Protein 2RCN (pdb70)

CATH classification: 2.40.50.140 (+2 more: 3.40.50.300, 1.10.40.50)

Radius of gyration: 21.08 Å; Cα contacts (8 Å, |Δi|>4): 576; chains: 1; bounding box: 44×70×34 Å

Secondary structure (DSSP, 8-state):
-B---EEEEEEEEETTEEEEEETTS-EEEEEE-TT-----BT-EEEEE-B---EEEEEEPPPS-EEEE--EEEEE---EEEEEEESTTT--HHHHHHHHHHHHHHT-EEEEEEE-GGG--HHHHHHHHHHHHHHHTTT--EEE-BTTTTBTHHHHHHHHTTSEEEEE--TTSSHHHHHHHHH--SS--------EEEE-TTS-EEEE-HHHHT-------HHHHHHTSGGGGGGTT-SSSTT--SSS-TT-HHHHHHHHTSS-HHHHHHHHHHHHHH-

Foldseek 3Di:
DFADKFKWFFQADPPQWTWTQTPVGDTAIEGEDPPEPDDEGGWIFIWTCHCPHTYTDDTDDFPFFFQDLHHGHYTNAQEEEEFAEVPPHGDPLQVLQVLLVCVLRVHAYEYEYEDCVPDDPVRVVVVVVVCVLVVVLPHHYFYYYLVVRPRVVVVVVVQAPGEYEYAYDPPRQPLSSCCSFAVDDPDHAQCNSWGKGAGPRHHIYTDDPVRRPRGDHADDLVSLQVSQSVNVVQQPVAPDNPDSLDPDPRRSVVVCCVVVVHPPVSSVSSVVVNVVRD

B-factor: mean 39.84, std 14.3, range [12.4, 98.04]

Solvent-accessible surface area: 14154 Å² total; per-residue (Å²): 159,45,10,140,82,36,86,9,27,0,15,6,60,86,47,152,40,0,10,0,31,8,89,101,43,91,85,31,118,0,48,32,92,235,113,30,235,45,8,14,2,0,0,90,0,34,5,56,45,26,188,173,94,0,12,0,43,45,38,78,162,70,103,14,54,4,40,112,126,151,156,34,27,0,0,1,6,52,0,1,0,0,1,1,0,33,100,83,103,43,16,20,20,49,0,0,58,32,0,0,0,0,49,39,35,163,14,73,4,0,0,0,1,3,49,31,71,94,35,99,123,140,16,44,99,126,5,50,119,45,0,59,47,0,83,128,39,67,22,76,16,32,34,0,1,7,153,70,98,75,30,13,144,58,0,47,117,18,1,57,70,59,12,0,0,0,0,7,41,99,47,0,14,18,32,42,0,0,64,48,6,14,44,43,157,144,93,147,3,70,118,109,54,5,71,5,15,90,15,91,129,30,14,24,0,0,3,4,57,13,0,24,136,9,34,32,63,111,1,94,78,122,67,0,11,88,0,0,34,27,0,71,127,65,49,59,135,16,142,105,218,100,9,139,22,77,82,30,78,30,0,18,0,47,80,4,18,124,122,62,68,5,23,132,48,0,26,100,6,4,34,130,1,36,141,76,35,121

InterPro domains:
  IPR004881 Ribosome biogenesis GTPase RsgA [MF_01820] (40-340)
  IPR004881 Ribosome biogenesis GTPase RsgA [PTHR32120] (19-342)
  IPR004881 Ribosome biogenesis GTPase RsgA [TIGR00157] (73-334)
  IPR004881 Ribosome biogenesis GTPase RsgA [cd01854] (121-334)
  IPR010914 RsgA GTPase domain [PF03193] (100-276)
  IPR010914 RsgA GTPase domain [PS50936] (121-271)
  IPR012340 Nucleic acid-binding, OB-fold [G3DSA:2.40.50.140] (35-102)
  IPR027417 P-loop containing nucleoside triphosphate hydrolase [G3DSA:3.40.50.300] (103-275)
  IPR027417 P-loop containing nucleoside triphosphate hydrolase [SSF52540] (114-340)
  IPR030378 Circularly permuted (CP)-type guanine nucleotide-binding (G) domain [PS51721] (104-273)

Structure (mmCIF, N/CA/C/O backbone):
data_2RCN
#
_entry.id   2RCN
#
_cell.length_a   92.838
_cell.length_b   92.838
_cell.length_c   70.227
_cell.angle_alpha   90.00
_cell.angle_beta   90.00
_cell.angle_gamma   120.00
#
_symmetry.space_group_name_H-M   'P 31 2 1'
#
loop_
_entity.id
_entity.type
_entity.pdbx_description
1 polymer 'Probable GTPase engC'
2 non-polymer 'ZINC ION'
3 non-polymer 'MAGNESIUM ION'
4 non-polymer "GUANOSINE-5'-DIPHOSPHATE"
5 water water
#
loop_
_atom_site.group_PDB
_atom_site.id
_atom_site.type_symbol
_atom_site.label_atom_id
_atom_site.label_alt_id
_atom_site.label_comp_id
_atom_site.label_asym_id
_atom_site.label_entity_id
_atom_site.label_seq_id
_atom_site.pdbx_PDB_ins_code
_atom_site.Cartn_x
_atom_site.Cartn_y
_atom_site.Cartn_z
_atom_site.occupancy
_atom_site.B_iso_or_equiv
_atom_site.auth_seq_id
_atom_site.auth_comp_id
_atom_site.auth_asym_id
_atom_site.auth_atom_id
_atom_site.pdbx_PDB_model_num
ATOM 1 N N . LEU A 1 43 ? 0.176 25.769 -2.152 1.00 71.06 43 LEU A N 1
ATOM 2 C CA . LEU A 1 43 ? 0.635 25.660 -0.736 1.00 77.82 43 LEU A CA 1
ATOM 3 C C . LEU A 1 43 ? 1.948 26.426 -0.551 1.00 74.18 43 LEU A C 1
ATOM 4 O O . LEU A 1 43 ? 2.904 26.228 -1.303 1.00 73.35 43 LEU A O 1
ATOM 9 N N . PHE A 1 44 ? 1.988 27.300 0.452 1.00 69.12 44 PHE A N 1
ATOM 10 C CA . PHE A 1 44 ? 3.180 28.099 0.720 1.00 60.51 44 PHE A CA 1
ATOM 11 C C . PHE A 1 44 ? 3.803 27.813 2.083 1.00 58.81 44 PHE A C 1
ATOM 12 O O . PHE A 1 44 ? 3.223 27.109 2.905 1.00 62.01 44 PHE A O 1
ATOM 20 N N . GLY A 1 45 ? 4.986 28.373 2.317 1.00 57.70 45 GLY A N 1
ATOM 21 C CA . GLY A 1 45 ? 5.677 28.154 3.575 1.00 53.51 45 GLY A CA 1
ATOM 22 C C . GLY A 1 45 ? 5.359 29.123 4.701 1.00 52.02 45 GLY A C 1
ATOM 23 O O . GLY A 1 45 ? 4.247 29.639 4.808 1.00 48.44 45 GLY A O 1
ATOM 24 N N . GLU A 1 46 ? 6.354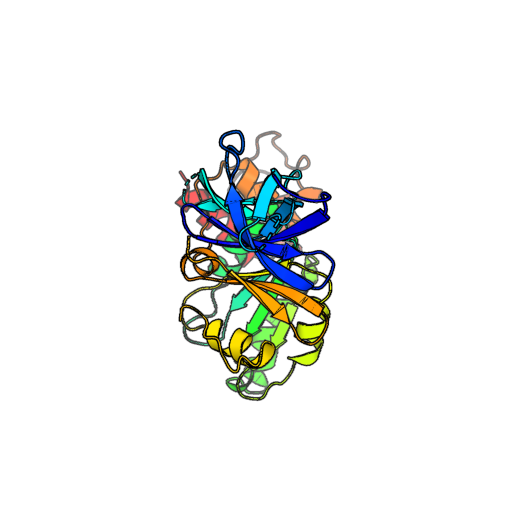 29.362 5.550 1.00 54.51 46 GLU A N 1
ATOM 25 C CA . GLU A 1 46 ? 6.215 30.256 6.694 1.00 51.64 46 GLU A CA 1
ATOM 26 C C . GLU A 1 46 ? 6.204 31.725 6.283 1.00 46.22 46 GLU A C 1
ATOM 27 O O . GLU A 1 46 ? 6.925 32.133 5.373 1.00 40.43 46 GLU A O 1
ATOM 33 N N . PRO A 1 47 ? 5.386 32.541 6.959 1.00 45.44 47 PRO A N 1
ATOM 34 C CA . PRO A 1 47 ? 5.324 33.964 6.623 1.00 42.04 47 PRO A CA 1
ATOM 35 C C . PRO A 1 47 ? 6.658 34.619 6.958 1.00 43.87 47 PRO A C 1
ATOM 36 O O . PRO A 1 47 ? 7.422 34.106 7.780 1.00 43.40 47 PRO A O 1
ATOM 40 N N . ALA A 1 48 ? 6.939 35.743 6.313 1.00 36.43 48 ALA A N 1
ATOM 41 C CA . ALA A 1 48 ? 8.166 36.483 6.574 1.00 34.91 48 ALA A CA 1
ATOM 42 C C . ALA A 1 48 ? 7.896 37.933 6.219 1.00 36.56 48 ALA A C 1
ATOM 43 O O . ALA A 1 48 ? 6.914 38.232 5.540 1.00 30.37 48 ALA A O 1
ATOM 45 N N . GLU A 1 49 ? 8.747 38.833 6.704 1.00 35.14 49 GLU A N 1
ATOM 46 C CA . GLU A 1 49 ? 8.593 40.245 6.403 1.00 30.65 49 GLU A CA 1
ATOM 47 C C . GLU A 1 49 ? 9.296 40.503 5.081 1.00 31.62 49 GLU A C 1
ATOM 48 O O . GLU A 1 49 ? 10.187 39.751 4.678 1.00 31.63 49 GLU A O 1
ATOM 54 N N . GLY A 1 50 ? 8.893 41.575 4.412 1.00 32.21 50 GLY A N 1
ATOM 55 C CA . GLY A 1 50 ? 9.512 41.937 3.153 1.00 22.12 50 GLY A CA 1
ATOM 56 C C . GLY A 1 50 ? 9.114 43.344 2.758 1.00 27.27 50 GLY A C 1
ATOM 57 O O . GLY A 1 50 ? 8.258 43.965 3.389 1.00 25.37 50 GLY A O 1
ATOM 58 N N . ILE A 1 51 ? 9.748 43.858 1.718 1.00 19.32 51 ILE A N 1
ATOM 59 C CA . ILE A 1 51 ? 9.428 45.186 1.220 1.00 26.93 51 ILE A CA 1
ATOM 60 C C . ILE A 1 51 ? 9.285 45.031 -0.291 1.00 24.47 51 ILE A C 1
ATOM 61 O O . ILE A 1 51 ? 9.982 44.215 -0.902 1.00 25.59 51 ILE A O 1
ATOM 66 N N . VAL A 1 52 ? 8.364 45.778 -0.888 1.00 28.82 52 VAL A N 1
ATOM 67 C CA . VAL A 1 52 ? 8.147 45.697 -2.331 1.00 27.24 52 VAL A CA 1
ATOM 68 C C . VAL A 1 52 ? 9.205 46.480 -3.096 1.00 26.31 52 VAL A C 1
ATOM 69 O O . VAL A 1 52 ? 9.250 47.705 -3.034 1.00 34.50 52 VAL A O 1
ATOM 73 N N . ILE A 1 53 ? 10.056 45.762 -3.820 1.00 31.83 53 ILE A N 1
ATOM 74 C CA . ILE A 1 53 ? 11.114 46.387 -4.602 1.00 30.90 53 ILE A CA 1
ATOM 75 C C . ILE A 1 53 ? 10.507 47.011 -5.854 1.00 33.49 53 ILE A C 1
ATOM 76 O O . ILE A 1 53 ? 10.918 48.089 -6.290 1.00 26.99 53 ILE A O 1
ATOM 81 N N . SER A 1 54 ? 9.520 46.329 -6.425 1.00 22.93 54 SER A N 1
ATOM 82 C CA . SER A 1 54 ? 8.857 46.814 -7.624 1.00 27.81 54 SER A CA 1
ATOM 83 C C . SER A 1 54 ? 7.527 46.096 -7.849 1.00 37.08 54 SER A C 1
ATOM 84 O O . SER A 1 54 ? 7.404 44.895 -7.601 1.00 32.76 54 SER A O 1
ATOM 87 N N . ARG A 1 55 ? 6.541 46.848 -8.329 1.00 41.27 55 ARG A N 1
ATOM 88 C CA . ARG A 1 55 ? 5.204 46.331 -8.598 1.00 50.25 55 ARG A CA 1
ATOM 89 C C . ARG A 1 55 ? 5.060 45.947 -10.072 1.00 58.98 55 ARG A C 1
ATOM 90 O O . ARG A 1 55 ? 4.909 46.813 -10.931 1.00 62.90 55 ARG A O 1
ATOM 98 N N . PHE A 1 56 ? 5.104 44.647 -10.355 1.00 69.56 56 PHE A N 1
ATOM 99 C CA . PHE A 1 56 ? 4.987 44.135 -11.722 1.00 72.56 56 PHE A CA 1
ATOM 100 C C . PHE A 1 56 ? 3.570 44.114 -12.294 1.00 69.94 56 PHE A C 1
ATOM 101 O O . PHE A 1 56 ? 3.207 43.191 -13.022 1.00 69.11 56 PHE A O 1
ATOM 109 N N . GLY A 1 57 ? 2.772 45.125 -11.974 1.00 69.65 57 GLY A N 1
ATOM 110 C CA . GLY A 1 57 ? 1.414 45.170 -12.488 1.00 63.04 57 GLY A CA 1
ATOM 111 C C . GLY A 1 57 ? 0.496 44.139 -11.858 1.00 65.04 57 GLY A C 1
ATOM 112 O O . GLY A 1 57 ? -0.490 44.492 -11.213 1.00 67.40 57 GLY A O 1
ATOM 113 N N . MET A 1 58 ? 0.810 42.862 -12.048 1.00 62.09 58 MET A N 1
ATOM 114 C CA . MET A 1 58 ? -0.001 41.786 -11.483 1.00 55.86 58 MET A CA 1
ATOM 115 C C . MET A 1 58 ? 0.781 41.073 -10.379 1.00 52.43 58 MET A C 1
ATOM 116 O O . MET A 1 58 ? 0.200 40.439 -9.499 1.00 47.68 58 MET A O 1
ATOM 121 N N . HIS A 1 59 ? 2.105 41.195 -10.430 1.00 36.45 59 HIS A N 1
ATOM 122 C CA . HIS A 1 59 ? 2.978 40.573 -9.449 1.00 32.52 59 HIS A CA 1
ATOM 123 C C . HIS A 1 59 ? 3.847 41.621 -8.761 1.00 37.29 59 HIS A C 1
ATOM 124 O O . HIS A 1 59 ? 3.735 42.820 -9.023 1.00 32.96 59 HIS A O 1
ATOM 131 N N . ALA A 1 60 ? 4.721 41.161 -7.877 1.00 35.98 60 ALA A N 1
ATOM 132 C CA . ALA A 1 60 ? 5.603 42.069 -7.165 1.00 35.91 60 ALA A CA 1
ATOM 133 C C . ALA A 1 60 ? 6.883 41.361 -6.774 1.00 31.69 60 ALA A C 1
ATOM 134 O O . ALA A 1 60 ? 6.870 40.176 -6.436 1.00 34.34 60 ALA A O 1
ATOM 136 N N . ASP A 1 61 ? 7.994 42.079 -6.853 1.00 31.94 61 ASP A N 1
ATOM 137 C CA . ASP A 1 61 ? 9.262 41.511 -6.437 1.00 32.69 61 ASP A CA 1
ATOM 138 C C . ASP A 1 61 ? 9.459 42.006 -5.015 1.00 27.05 61 ASP A C 1
ATOM 139 O O . ASP A 1 61 ? 9.614 43.203 -4.772 1.00 24.31 61 ASP A O 1
ATOM 144 N N . VAL A 1 62 ? 9.437 41.065 -4.079 1.00 28.80 62 VAL A N 1
ATOM 145 C CA . VAL A 1 62 ? 9.573 41.377 -2.671 1.00 26.54 62 VAL A CA 1
ATOM 146 C C . VAL A 1 62 ? 10.945 41.018 -2.127 1.00 26.43 62 VAL A C 1
ATOM 147 O O . VAL A 1 62 ? 11.409 39.890 -2.299 1.00 31.86 62 VAL A O 1
ATOM 151 N N . GLU A 1 63 ? 11.610 41.972 -1.487 1.00 26.78 63 GLU A N 1
ATOM 152 C CA . GLU A 1 63 ? 12.895 41.645 -0.894 1.00 29.15 63 GLU A CA 1
ATOM 153 C C . GLU A 1 63 ? 12.574 41.184 0.514 1.00 29.05 63 GLU A C 1
ATOM 154 O O . GLU A 1 63 ? 11.941 41.910 1.283 1.00 27.26 63 GLU A O 1
ATOM 160 N N . SER A 1 64 ? 12.996 39.972 0.846 1.00 29.34 64 SER A N 1
ATOM 161 C CA . SER A 1 64 ? 12.740 39.434 2.167 1.00 30.34 64 SER A CA 1
ATOM 162 C C . SER A 1 64 ? 13.641 40.096 3.195 1.00 29.31 64 SER A C 1
ATOM 163 O O . SER A 1 64 ? 14.626 40.752 2.844 1.00 27.13 64 SER A O 1
ATOM 166 N N . ALA A 1 65 ? 13.302 39.908 4.467 1.00 35.37 65 ALA A N 1
ATOM 167 C CA . ALA A 1 65 ? 14.072 40.473 5.565 1.00 30.97 65 ALA A CA 1
ATOM 168 C C . ALA A 1 65 ? 15.488 39.906 5.614 1.00 35.85 65 ALA A C 1
ATOM 169 O O . ALA A 1 65 ? 16.323 40.373 6.393 1.00 35.76 65 ALA A O 1
ATOM 171 N N . ASP A 1 66 ? 15.754 38.899 4.788 1.00 31.03 66 ASP A N 1
ATOM 172 C CA . ASP A 1 66 ? 17.072 38.277 4.744 1.00 38.63 66 ASP A CA 1
ATOM 173 C C . ASP A 1 66 ? 17.815 38.665 3.469 1.00 35.57 66 ASP A C 1
ATOM 174 O O . ASP A 1 66 ? 18.870 38.115 3.162 1.00 28.80 66 ASP A O 1
ATOM 179 N N . GLY A 1 67 ? 17.246 39.601 2.717 1.00 37.30 67 GLY A N 1
ATOM 180 C CA . GLY A 1 67 ? 17.895 40.052 1.499 1.00 39.82 67 GLY A CA 1
ATOM 181 C C . GLY A 1 67 ? 17.527 39.373 0.192 1.00 41.43 67 GLY A C 1
ATOM 182 O O . GLY A 1 67 ? 17.769 39.945 -0.870 1.00 40.30 67 GLY A O 1
ATOM 183 N N . GLU A 1 68 ? 16.953 38.173 0.234 1.00 37.73 68 GLU A N 1
ATOM 184 C CA . GLU A 1 68 ? 16.603 37.505 -1.021 1.00 41.97 68 GLU A CA 1
ATOM 185 C C . GLU A 1 68 ? 15.329 38.054 -1.648 1.00 36.03 68 GLU A C 1
ATOM 186 O O . GLU A 1 68 ? 14.340 38.287 -0.960 1.00 35.51 68 GLU A O 1
ATOM 192 N N . VAL A 1 69 ? 15.367 38.257 -2.962 1.00 33.67 69 VAL A N 1
ATOM 193 C CA . VAL A 1 69 ? 14.228 38.785 -3.702 1.00 32.47 69 VAL A CA 1
ATOM 194 C C . VAL A 1 69 ? 13.370 37.662 -4.289 1.00 37.78 69 VAL A C 1
ATOM 195 O O . VAL A 1 69 ? 13.884 36.729 -4.910 1.00 34.24 69 VAL A O 1
ATOM 199 N N . HIS A 1 70 ? 12.060 37.750 -4.077 1.00 36.47 70 HIS A N 1
ATOM 200 C CA . HIS A 1 70 ? 11.139 36.743 -4.595 1.00 40.05 70 HIS A CA 1
ATOM 201 C C . HIS A 1 70 ? 9.992 37.372 -5.377 1.00 33.83 70 HIS A C 1
ATOM 202 O O . HIS A 1 70 ? 9.316 38.287 -4.886 1.00 34.54 70 HIS A O 1
ATOM 209 N N . ARG A 1 71 ? 9.770 36.883 -6.591 1.00 27.97 71 ARG A N 1
ATOM 210 C CA . ARG A 1 71 ? 8.667 37.385 -7.405 1.00 29.31 71 ARG A CA 1
ATOM 211 C C . ARG A 1 71 ? 7.427 36.712 -6.819 1.00 31.12 71 ARG A C 1
ATOM 212 O O . ARG A 1 71 ? 7.367 35.482 -6.759 1.00 30.60 71 ARG A O 1
ATOM 220 N N . CYS A 1 72 ? 6.455 37.506 -6.370 1.00 29.38 72 CYS A N 1
ATOM 221 C CA . CYS A 1 72 ? 5.245 36.948 -5.759 1.00 28.75 72 CYS A CA 1
ATOM 222 C C . CYS A 1 72 ? 3.943 37.402 -6.394 1.00 32.49 72 CYS A C 1
ATOM 223 O O . CYS A 1 72 ? 3.873 38.456 -7.042 1.00 25.88 72 CYS A O 1
ATOM 226 N N . ASN A 1 73 ? 2.908 36.593 -6.180 1.00 23.15 73 ASN A N 1
ATOM 227 C CA . ASN A 1 73 ? 1.565 36.907 -6.646 1.00 32.46 73 ASN A CA 1
ATOM 228 C C . ASN A 1 73 ? 0.994 37.793 -5.545 1.00 32.02 73 ASN A C 1
ATOM 229 O O . ASN A 1 73 ? 1.616 37.981 -4.498 1.00 25.13 73 ASN A O 1
ATOM 234 N N . ILE A 1 74 ? -0.204 38.310 -5.761 1.00 33.78 74 ILE A N 1
ATOM 235 C CA . ILE A 1 74 ? -0.817 39.183 -4.778 1.00 35.83 74 ILE A CA 1
ATOM 236 C C . ILE A 1 74 ? -2.225 38.711 -4.446 1.00 35.68 74 ILE A C 1
ATOM 237 O O . ILE A 1 74 ? -3.043 38.511 -5.341 1.00 38.73 74 ILE A O 1
ATOM 242 N N . ARG A 1 75 ? -2.500 38.526 -3.159 1.00 38.54 75 ARG A N 1
ATOM 243 C CA . ARG A 1 75 ? -3.821 38.091 -2.715 1.00 45.23 75 ARG A CA 1
ATOM 244 C C . ARG A 1 75 ? -4.896 39.049 -3.219 1.00 41.58 75 ARG A C 1
ATOM 245 O O . ARG A 1 75 ? -4.707 40.267 -3.197 1.00 37.43 75 ARG A O 1
ATOM 253 N N . ARG A 1 76 ? -6.021 38.490 -3.665 1.00 44.93 76 ARG A N 1
ATOM 254 C CA . ARG A 1 76 ? -7.141 39.284 -4.168 1.00 42.66 76 ARG A CA 1
ATOM 255 C C . ARG A 1 76 ? -7.600 40.288 -3.110 1.00 41.23 76 ARG A C 1
ATOM 256 O O . ARG A 1 76 ? -8.102 41.362 -3.439 1.00 50.65 76 ARG A O 1
ATOM 264 N N . THR A 1 77 ? -7.431 39.935 -1.840 1.00 41.35 77 THR A N 1
ATOM 265 C CA . THR A 1 77 ? -7.856 40.811 -0.755 1.00 42.68 77 THR A CA 1
ATOM 266 C C . THR A 1 77 ? -6.986 42.052 -0.589 1.00 43.51 77 THR A C 1
ATOM 267 O O . THR A 1 77 ? -7.346 42.963 0.156 1.00 42.31 77 THR A O 1
ATOM 271 N N . ILE A 1 78 ? -5.841 42.085 -1.267 1.00 40.65 78 ILE A N 1
ATOM 272 C CA . ILE A 1 78 ? -4.954 43.245 -1.187 1.00 38.30 78 ILE A CA 1
ATOM 273 C C . ILE A 1 78 ? -5.535 44.354 -2.065 1.00 33.55 78 ILE A C 1
ATOM 274 O O . ILE A 1 78 ? -5.579 44.219 -3.285 1.00 37.96 78 ILE A O 1
ATOM 279 N N . ARG A 1 79 ? -5.967 45.446 -1.444 1.00 31.85 79 ARG A N 1
ATOM 280 C CA . ARG A 1 79 ? -6.558 46.569 -2.164 1.00 42.53 79 ARG A CA 1
ATOM 281 C C . ARG A 1 79 ? -5.561 47.423 -2.954 1.00 45.83 79 ARG A C 1
ATOM 282 O O . ARG A 1 79 ? -5.924 48.018 -3.967 1.00 46.79 79 ARG A O 1
ATOM 290 N N . SER A 1 80 ? -4.314 47.499 -2.493 1.00 42.58 80 SER A N 1
ATOM 291 C CA . SER A 1 80 ? -3.294 48.271 -3.206 1.00 39.94 80 SER A CA 1
ATOM 292 C C . SER A 1 80 ? -1.897 47.926 -2.720 1.00 36.30 80 SER A C 1
ATOM 293 O O . SER A 1 80 ? -1.648 47.845 -1.521 1.00 34.26 80 SER A O 1
ATOM 296 N N . LEU A 1 81 ? -0.987 47.732 -3.664 1.00 39.58 81 LEU A N 1
ATOM 297 C CA . LEU A 1 81 ? 0.389 47.392 -3.345 1.00 35.33 81 LEU A CA 1
ATOM 298 C C . LEU A 1 81 ? 1.328 48.210 -4.230 1.00 35.67 81 LEU A C 1
ATOM 299 O O . LEU A 1 81 ? 1.221 48.183 -5.455 1.00 31.93 81 LEU A O 1
ATOM 304 N N . VAL A 1 82 ? 2.243 48.944 -3.609 1.00 33.53 82 VAL A N 1
ATOM 305 C CA . VAL A 1 82 ? 3.190 49.761 -4.358 1.00 37.46 82 VAL A CA 1
ATOM 306 C C . VAL A 1 82 ? 4.614 49.610 -3.832 1.00 32.72 82 VAL A C 1
ATOM 307 O O . VAL A 1 82 ? 4.834 49.112 -2.727 1.00 25.82 82 VAL A O 1
ATOM 311 N N . THR A 1 83 ? 5.579 50.047 -4.633 1.00 26.87 83 THR A N 1
ATOM 312 C CA . THR A 1 83 ? 6.979 49.985 -4.243 1.00 30.61 83 THR A CA 1
ATOM 313 C C . THR A 1 83 ? 7.145 50.686 -2.895 1.00 33.44 83 THR A C 1
ATOM 314 O O . THR A 1 83 ? 6.580 51.757 -2.664 1.00 33.28 83 THR A O 1
ATOM 318 N N . GLY A 1 84 ? 7.908 50.071 -2.000 1.00 31.34 84 GLY A N 1
ATOM 319 C CA . GLY A 1 84 ? 8.111 50.658 -0.692 1.00 33.89 84 GLY A CA 1
ATOM 320 C C . GLY A 1 84 ? 7.197 50.091 0.383 1.00 40.30 84 GLY A C 1
ATOM 321 O O . GLY A 1 84 ? 7.451 50.294 1.573 1.00 37.31 84 GLY A O 1
ATOM 322 N N . ASP A 1 85 ? 6.132 49.394 -0.015 1.00 28.94 85 ASP A N 1
ATOM 323 C CA . ASP A 1 85 ? 5.212 48.808 0.968 1.00 33.65 85 ASP A CA 1
ATOM 324 C C . ASP A 1 85 ? 5.899 47.703 1.754 1.00 30.30 85 ASP A C 1
ATOM 325 O O . ASP A 1 85 ? 6.672 46.920 1.192 1.00 27.80 85 ASP A O 1
ATOM 330 N N . ARG A 1 86 ? 5.617 47.651 3.053 1.00 34.81 86 ARG A N 1
ATOM 331 C CA . ARG A 1 86 ? 6.166 46.612 3.913 1.00 36.16 86 ARG A CA 1
ATOM 332 C C . ARG A 1 86 ? 5.100 45.529 3.895 1.00 36.00 86 ARG A C 1
ATOM 333 O O . ARG A 1 86 ? 3.916 45.791 4.128 1.00 31.22 86 ARG A O 1
ATOM 341 N N . VAL A 1 87 ? 5.528 44.307 3.622 1.00 27.64 87 VAL A N 1
ATOM 342 C CA . VAL A 1 87 ? 4.594 43.210 3.471 1.00 35.64 87 VAL A CA 1
ATOM 343 C C . VAL A 1 87 ? 4.891 41.938 4.251 1.00 36.61 87 VAL A C 1
ATOM 344 O O . VAL A 1 87 ? 6.015 41.705 4.697 1.00 30.13 87 VAL A O 1
ATOM 348 N N . VAL A 1 88 ? 3.849 41.124 4.398 1.00 35.50 88 VAL A N 1
ATOM 349 C CA . VAL A 1 88 ? 3.953 39.814 5.017 1.00 37.08 88 VAL A CA 1
ATOM 350 C C . VAL A 1 88 ? 3.748 38.894 3.812 1.00 40.14 88 VAL A C 1
ATOM 351 O O . VAL A 1 88 ? 2.697 38.922 3.170 1.00 33.66 88 VAL A O 1
ATOM 355 N N . TRP A 1 89 ? 4.768 38.110 3.484 1.00 41.77 89 TRP A N 1
ATOM 356 C CA . TRP A 1 89 ? 4.697 37.217 2.339 1.00 35.93 89 TRP A CA 1
ATOM 357 C C . TRP A 1 89 ? 5.111 35.807 2.740 1.00 43.40 89 TRP A C 1
ATOM 358 O O . TRP A 1 89 ? 5.649 35.589 3.827 1.00 47.50 89 TRP A O 1
ATOM 369 N N . ARG A 1 90 ? 4.860 34.856 1.849 1.00 40.70 90 ARG A N 1
ATOM 370 C CA . ARG A 1 90 ? 5.199 33.462 2.092 1.00 44.06 90 ARG A CA 1
ATOM 371 C C . ARG A 1 90 ? 5.834 32.872 0.841 1.00 42.09 90 ARG A C 1
ATOM 372 O O . ARG A 1 90 ? 5.378 33.125 -0.273 1.00 42.38 90 ARG A O 1
ATOM 380 N N . PRO A 1 91 ? 6.907 32.084 1.009 1.00 46.30 91 PRO A N 1
ATOM 381 C CA . PRO A 1 91 ? 7.592 31.466 -0.131 1.00 45.74 91 PRO A CA 1
ATOM 382 C C . PRO A 1 91 ? 6.810 30.271 -0.660 1.00 46.85 91 PRO A C 1
ATOM 383 O O . PRO A 1 91 ? 6.178 29.548 0.108 1.00 44.90 91 PRO A O 1
ATOM 387 N N . GLY A 1 92 ? 6.852 30.070 -1.972 1.00 46.77 92 GLY A N 1
ATOM 388 C CA . GLY A 1 92 ? 6.144 28.949 -2.556 1.00 56.52 92 GLY A CA 1
ATOM 389 C C . GLY A 1 92 ? 6.945 27.669 -2.414 1.00 64.66 92 GLY A C 1
ATOM 390 O O . GLY A 1 92 ? 8.179 27.699 -2.406 1.00 60.43 92 GLY A O 1
ATOM 391 N N . LYS A 1 93 ? 6.248 26.543 -2.291 1.00 69.98 93 LYS A N 1
ATOM 392 C CA . LYS A 1 93 ? 6.913 25.251 -2.164 1.00 73.95 93 LYS A CA 1
ATOM 393 C C . LYS A 1 93 ? 6.824 24.473 -3.472 1.00 74.52 93 LYS A C 1
ATOM 394 O O . LYS A 1 93 ? 7.040 23.262 -3.499 1.00 80.67 93 LYS A O 1
ATOM 400 N N . VAL A 1 101 ? 8.935 28.832 -7.312 1.00 61.42 101 VAL A N 1
ATOM 401 C CA . VAL A 1 101 ? 9.694 29.841 -6.585 1.00 62.18 101 VAL A CA 1
ATOM 402 C C . VAL A 1 101 ? 8.916 31.150 -6.458 1.00 60.40 101 VAL A C 1
ATOM 403 O O . VAL A 1 101 ? 9.374 32.099 -5.818 1.00 58.35 101 VAL A O 1
ATOM 407 N N . LYS A 1 102 ? 7.737 31.196 -7.069 1.00 56.56 102 LYS A N 1
ATOM 408 C CA . LYS A 1 102 ? 6.906 32.390 -7.009 1.00 57.79 102 LYS A CA 1
ATOM 409 C C . LYS A 1 102 ? 6.043 32.362 -5.747 1.00 50.91 102 LYS A C 1
ATOM 410 O O . LYS A 1 102 ? 5.085 31.595 -5.656 1.00 56.54 102 LYS A O 1
ATOM 416 N N . GLY A 1 103 ? 6.399 33.195 -4.773 1.00 44.99 103 GLY A N 1
ATOM 417 C CA . GLY A 1 103 ? 5.654 33.259 -3.526 1.00 39.98 103 GLY A CA 1
ATOM 418 C C . GLY A 1 103 ? 4.386 34.092 -3.629 1.00 38.55 103 GLY A C 1
ATOM 419 O O . GLY A 1 103 ? 3.916 34.390 -4.724 1.00 31.50 103 GLY A O 1
ATOM 420 N N . ILE A 1 104 ? 3.826 34.475 -2.486 1.00 39.18 104 ILE A N 1
ATOM 421 C CA . ILE A 1 104 ? 2.602 35.262 -2.486 1.00 40.68 104 ILE A CA 1
ATOM 422 C C . ILE A 1 104 ? 2.557 36.313 -1.380 1.00 38.76 104 ILE A C 1
ATOM 423 O O . ILE A 1 104 ? 2.986 36.071 -0.256 1.00 33.73 104 ILE A O 1
ATOM 428 N N . VAL A 1 105 ? 2.046 37.492 -1.716 1.00 39.30 105 VAL A N 1
ATOM 429 C CA . VAL A 1 105 ? 1.928 38.570 -0.749 1.00 34.90 105 VAL A CA 1
ATOM 430 C C . VAL A 1 105 ? 0.629 38.328 0.002 1.00 39.10 105 VAL A C 1
ATOM 431 O O . VAL A 1 105 ? -0.435 38.273 -0.604 1.00 30.69 105 VAL A O 1
ATOM 435 N N . GLU A 1 106 ? 0.722 38.170 1.319 1.00 40.23 106 GLU A N 1
ATOM 436 C CA . GLU A 1 106 ? -0.449 37.904 2.142 1.00 38.48 106 GLU A CA 1
ATOM 437 C C . GLU A 1 106 ? -1.104 39.153 2.707 1.00 35.89 106 GLU A C 1
ATOM 438 O O . GLU A 1 106 ? -2.327 39.249 2.738 1.00 34.06 106 GLU A O 1
ATOM 444 N N . ALA A 1 107 ? -0.296 40.108 3.158 1.00 38.30 107 ALA A N 1
ATOM 445 C CA . ALA A 1 107 ? -0.838 41.340 3.724 1.00 43.99 107 ALA A CA 1
ATOM 446 C C . ALA A 1 107 ? 0.124 42.502 3.575 1.00 39.99 107 ALA A C 1
ATOM 447 O O . ALA A 1 107 ? 1.312 42.303 3.326 1.00 36.18 107 ALA A O 1
ATOM 449 N N . VAL A 1 108 ? -0.396 43.715 3.742 1.00 39.05 108 VAL A N 1
ATOM 450 C CA . VAL A 1 108 ? 0.408 44.926 3.627 1.00 37.79 108 VAL A CA 1
ATOM 451 C C . VAL A 1 108 ? 0.321 45.758 4.905 1.00 36.57 108 VAL A C 1
ATOM 452 O O . VAL A 1 108 ? -0.766 46.170 5.305 1.00 37.83 108 VAL A O 1
ATOM 456 N N . HIS A 1 109 ? 1.461 46.001 5.543 1.00 34.93 109 HIS A N 1
ATOM 457 C CA . HIS A 1 109 ? 1.483 46.795 6.767 1.00 31.55 109 HIS A CA 1
ATOM 458 C C . HIS A 1 109 ? 1.026 48.219 6.474 1.00 37.54 109 HIS A C 1
ATOM 459 O O . HIS A 1 109 ? 1.049 48.659 5.326 1.00 37.65 109 HIS A O 1
ATOM 466 N N . GLU A 1 110 ? 0.612 48.929 7.520 1.00 32.35 110 GLU A N 1
ATOM 467 C CA . GLU A 1 110 ? 0.159 50.309 7.389 1.00 41.21 110 GLU A CA 1
ATOM 468 C C . GLU A 1 110 ? 1.317 51.172 6.906 1.00 37.01 110 GLU A C 1
ATOM 469 O O . GLU A 1 110 ? 2.446 51.036 7.376 1.00 44.53 110 GLU A O 1
ATOM 475 N N . ARG A 1 111 ? 1.028 52.063 5.969 1.00 32.10 111 ARG A N 1
ATOM 476 C CA . ARG A 1 111 ? 2.038 52.948 5.408 1.00 37.33 111 ARG A CA 1
ATOM 477 C C . ARG A 1 111 ? 2.308 54.169 6.281 1.00 41.45 111 ARG A C 1
ATOM 478 O O . ARG A 1 111 ? 1.382 54.812 6.765 1.00 40.23 111 ARG A O 1
ATOM 486 N N . THR A 1 112 ? 3.584 54.475 6.481 1.00 39.27 112 THR A N 1
ATOM 487 C CA . THR A 1 112 ? 3.991 55.625 7.279 1.00 36.59 112 THR A CA 1
ATOM 488 C C . THR A 1 112 ? 3.742 56.886 6.461 1.00 39.81 112 THR A C 1
ATOM 489 O O . THR A 1 112 ? 3.554 57.977 7.001 1.00 36.64 112 THR A O 1
ATOM 493 N N . SER A 1 113 ? 3.746 56.719 5.144 1.00 31.93 113 SER A N 1
ATOM 494 C CA . SER A 1 113 ? 3.505 57.813 4.218 1.00 34.31 113 SER A CA 1
ATOM 495 C C . SER A 1 113 ? 3.125 57.177 2.901 1.00 29.94 113 SER A C 1
ATOM 496 O O . SER A 1 113 ? 3.288 55.970 2.719 1.00 31.55 113 SER A O 1
ATOM 499 N N . VAL A 1 114 ? 2.622 57.986 1.983 1.00 34.02 114 VAL A N 1
ATOM 500 C CA . VAL A 1 114 ? 2.233 57.486 0.679 1.00 39.22 114 VAL A CA 1
ATOM 501 C C . VAL A 1 114 ? 2.360 58.610 -0.338 1.00 44.82 114 VAL A C 1
ATOM 502 O O . VAL A 1 114 ? 1.869 59.720 -0.124 1.00 42.94 114 VAL A O 1
ATOM 506 N N . LEU A 1 115 ? 3.053 58.319 -1.432 1.00 47.25 115 LEU A N 1
ATOM 507 C CA . LEU A 1 115 ? 3.251 59.285 -2.498 1.00 43.92 115 LEU A CA 1
ATOM 508 C C . LEU A 1 115 ? 2.166 58.997 -3.524 1.00 46.61 115 LEU A C 1
ATOM 509 O O . LEU A 1 115 ? 1.953 57.845 -3.898 1.00 46.64 115 LEU A O 1
ATOM 514 N N . THR A 1 116 ? 1.466 60.037 -3.964 1.00 57.21 116 THR A N 1
ATOM 515 C CA . THR A 1 116 ? 0.392 59.868 -4.937 1.00 62.56 116 THR A CA 1
ATOM 516 C C . THR A 1 116 ? 0.501 60.791 -6.146 1.00 63.45 116 THR A C 1
ATOM 517 O O . THR A 1 116 ? 1.269 61.754 -6.146 1.00 58.51 116 THR A O 1
ATOM 521 N N . ARG A 1 117 ? -0.273 60.476 -7.179 1.00 67.57 117 ARG A N 1
ATOM 522 C CA . ARG A 1 117 ? -0.299 61.270 -8.402 1.00 77.83 117 ARG A CA 1
ATOM 523 C C . ARG A 1 117 ? -1.611 62.045 -8.484 1.00 82.49 117 ARG A C 1
ATOM 524 O O . ARG A 1 117 ? -2.679 61.513 -8.172 1.00 85.83 117 ARG A O 1
ATOM 532 N N . PRO A 1 118 ? -1.545 63.319 -8.900 1.00 82.75 118 PRO A N 1
ATOM 533 C CA . PRO A 1 118 ? -2.745 64.151 -9.017 1.00 84.47 118 PRO A CA 1
ATOM 534 C C . PRO A 1 118 ? -3.638 63.704 -10.171 1.00 85.30 118 PRO A C 1
ATOM 535 O O . PRO A 1 118 ? -3.428 62.638 -10.753 1.00 87.04 118 PRO A O 1
ATOM 539 N N . VAL A 1 124 ? -5.197 60.934 -7.043 1.00 84.52 124 VAL A N 1
ATOM 540 C CA . VAL A 1 124 ? -4.950 60.408 -5.705 1.00 84.76 124 VAL A CA 1
ATOM 541 C C . VAL A 1 124 ? -4.688 58.906 -5.719 1.00 81.78 124 VAL A C 1
ATOM 542 O O . VAL A 1 124 ? -5.267 58.151 -4.937 1.00 82.63 124 VAL A O 1
ATOM 546 N N . LYS A 1 125 ? -3.810 58.482 -6.620 1.00 79.71 125 LYS A N 1
ATOM 547 C CA . LYS A 1 125 ? -3.447 57.078 -6.736 1.00 73.36 125 LYS A CA 1
ATOM 548 C C . LYS A 1 125 ? -2.018 56.934 -6.217 1.00 70.39 125 LYS A C 1
ATOM 549 O O . LYS A 1 125 ? -1.129 57.692 -6.609 1.00 65.46 125 LYS A O 1
ATOM 555 N N . PRO A 1 126 ? -1.779 55.964 -5.320 1.00 67.47 126 PRO A N 1
ATOM 556 C CA . PRO A 1 126 ? -0.442 55.746 -4.760 1.00 58.81 126 PRO A CA 1
ATOM 557 C C . PRO A 1 126 ? 0.546 55.167 -5.768 1.00 51.63 126 PRO A C 1
ATOM 558 O O . PRO A 1 126 ? 0.205 54.286 -6.557 1.00 52.85 126 PRO A O 1
ATOM 562 N N . ILE A 1 127 ? 1.772 55.678 -5.741 1.00 46.93 127 ILE A N 1
ATOM 563 C CA . ILE A 1 127 ? 2.819 55.211 -6.639 1.00 47.15 127 ILE A CA 1
ATOM 564 C C . ILE A 1 127 ? 3.993 54.660 -5.831 1.00 40.22 127 ILE A C 1
ATOM 565 O O . ILE A 1 127 ? 4.754 53.821 -6.314 1.00 44.27 127 ILE A O 1
ATOM 570 N N . ALA A 1 128 ? 4.131 55.144 -4.601 1.00 34.26 128 ALA A N 1
ATOM 571 C CA . ALA A 1 128 ? 5.192 54.696 -3.709 1.00 34.16 128 ALA A CA 1
ATOM 572 C C . ALA A 1 128 ? 4.731 54.843 -2.265 1.00 35.75 128 ALA A C 1
ATOM 573 O O . ALA A 1 128 ? 3.898 55.696 -1.946 1.00 32.17 128 ALA A O 1
ATOM 575 N N . ALA A 1 129 ? 5.280 54.010 -1.392 1.00 31.25 129 ALA A N 1
ATOM 576 C CA . ALA A 1 129 ? 4.911 54.048 0.009 1.00 28.10 129 ALA A CA 1
ATOM 577 C C . ALA A 1 129 ? 6.110 54.009 0.938 1.00 29.22 129 ALA A C 1
ATOM 578 O O . ALA A 1 129 ? 7.192 53.558 0.564 1.00 27.00 129 ALA A O 1
ATOM 580 N N . ASN A 1 130 ? 5.880 54.490 2.155 1.00 28.17 130 ASN A N 1
ATOM 581 C CA . ASN A 1 130 ? 6.864 54.524 3.229 1.00 34.79 130 ASN A CA 1
ATOM 582 C C . ASN A 1 130 ? 8.114 55.357 3.002 1.00 31.75 130 ASN A C 1
ATOM 583 O O . ASN A 1 130 ? 9.202 55.003 3.463 1.00 36.34 130 ASN A O 1
ATOM 588 N N . ILE A 1 131 ? 7.946 56.471 2.298 1.00 35.07 131 ILE A N 1
ATOM 589 C CA . ILE A 1 131 ? 9.041 57.398 2.047 1.00 26.30 131 ILE A CA 1
ATOM 590 C C . ILE A 1 131 ? 9.282 58.131 3.372 1.00 30.13 131 ILE A C 1
ATOM 591 O O . ILE A 1 131 ? 8.333 58.560 4.028 1.00 26.51 131 ILE A O 1
ATOM 596 N N . ASP A 1 132 ? 10.544 58.265 3.764 1.00 26.84 132 ASP A N 1
ATOM 597 C CA . ASP A 1 132 ? 10.902 58.939 5.012 1.00 32.62 132 ASP A CA 1
ATOM 598 C C . ASP A 1 132 ? 11.493 60.304 4.742 1.00 33.35 132 ASP A C 1
ATOM 599 O O . ASP A 1 132 ? 11.483 61.184 5.602 1.00 33.39 132 ASP A O 1
ATOM 604 N N . GLN A 1 133 ? 12.028 60.473 3.545 1.00 27.90 133 GLN A N 1
ATOM 605 C CA . GLN A 1 133 ? 12.691 61.714 3.220 1.00 24.12 133 GLN A CA 1
ATOM 606 C C . GLN A 1 133 ? 12.683 61.976 1.737 1.00 30.76 133 GLN A C 1
ATOM 607 O O . GLN A 1 133 ? 12.952 61.079 0.939 1.00 33.79 133 GLN A O 1
ATOM 613 N N . ILE A 1 134 ? 12.355 63.203 1.359 1.00 35.79 134 ILE A N 1
ATOM 614 C CA . ILE A 1 134 ? 12.371 63.542 -0.049 1.00 37.24 134 ILE A CA 1
ATOM 615 C C . ILE A 1 134 ? 13.514 64.533 -0.209 1.00 31.10 134 ILE A C 1
ATOM 616 O O . ILE A 1 134 ? 13.587 65.551 0.481 1.00 31.09 134 ILE A O 1
ATOM 621 N N . VAL A 1 135 ? 14.438 64.186 -1.091 1.00 33.25 135 VAL A N 1
ATOM 622 C CA . VAL A 1 135 ? 15.606 65.002 -1.346 1.00 26.71 135 VAL A CA 1
ATOM 623 C C . VAL A 1 135 ? 15.271 65.985 -2.462 1.00 32.64 135 VAL A C 1
ATOM 624 O O . VAL A 1 135 ? 15.053 65.585 -3.606 1.00 29.58 135 VAL A O 1
ATOM 628 N N . ILE A 1 136 ? 15.213 67.268 -2.112 1.00 26.93 136 ILE A N 1
ATOM 629 C CA . ILE A 1 136 ? 14.901 68.330 -3.067 1.00 32.86 136 ILE A CA 1
ATOM 630 C C . ILE A 1 136 ? 16.213 68.805 -3.693 1.00 30.66 136 ILE A C 1
ATOM 631 O O . ILE A 1 136 ? 17.047 69.425 -3.024 1.00 32.69 136 ILE A O 1
ATOM 636 N N . VAL A 1 137 ? 16.406 68.498 -4.971 1.00 29.94 137 VAL A N 1
ATOM 637 C CA . VAL A 1 137 ? 17.645 68.876 -5.645 1.00 34.02 137 VAL A CA 1
ATOM 638 C C . VAL A 1 137 ? 17.515 70.085 -6.559 1.00 28.49 137 VAL A C 1
ATOM 639 O O . VAL A 1 137 ? 16.627 70.137 -7.412 1.00 36.01 137 VAL A O 1
ATOM 643 N N . SER A 1 138 ? 18.410 71.049 -6.374 1.00 23.65 138 SER A N 1
ATOM 644 C CA . SER A 1 138 ? 18.434 72.256 -7.195 1.00 37.08 138 SER A CA 1
ATOM 645 C C . SER A 1 138 ? 19.860 72.472 -7.688 1.00 42.02 138 SER A C 1
ATOM 646 O O . SER A 1 138 ? 20.786 71.812 -7.220 1.00 37.25 138 SER A O 1
ATOM 649 N N . ALA A 1 139 ? 20.030 73.399 -8.626 1.00 42.48 139 ALA A N 1
ATOM 650 C CA . ALA A 1 139 ? 21.344 73.711 -9.178 1.00 41.58 139 ALA A CA 1
ATOM 651 C C . ALA A 1 139 ? 21.376 75.154 -9.681 1.00 39.83 139 ALA A C 1
ATOM 652 O O . ALA A 1 139 ? 20.340 75.730 -10.000 1.00 34.96 139 ALA A O 1
ATOM 654 N N . ILE A 1 140 ? 22.570 75.731 -9.751 1.00 40.72 140 ILE A N 1
ATOM 655 C CA . ILE A 1 140 ? 22.734 77.106 -10.210 1.00 42.47 140 ILE A CA 1
ATOM 656 C C . ILE A 1 140 ? 22.175 77.207 -11.624 1.00 37.47 140 ILE A C 1
ATOM 657 O O . ILE A 1 140 ? 21.520 78.184 -11.984 1.00 34.47 140 ILE A O 1
ATOM 662 N N . LEU A 1 141 ? 22.448 76.179 -12.418 1.00 25.41 141 LEU A N 1
ATOM 663 C CA . LEU A 1 141 ? 21.977 76.099 -13.789 1.00 35.15 141 LEU A CA 1
ATOM 664 C C . LEU A 1 141 ? 21.273 74.752 -13.908 1.00 34.09 141 LEU A C 1
ATOM 665 O O . LEU A 1 141 ? 21.691 73.774 -13.291 1.00 42.39 141 LEU A O 1
ATOM 670 N N . PRO A 1 142 ? 20.211 74.672 -14.718 1.00 39.55 142 PRO A N 1
ATOM 671 C CA . PRO A 1 142 ? 19.609 75.727 -15.543 1.00 44.32 142 PRO A CA 1
ATOM 672 C C . PRO A 1 142 ? 18.954 76.888 -14.793 1.00 34.77 142 PRO A C 1
ATOM 673 O O . PRO A 1 142 ? 18.962 78.019 -15.275 1.00 39.21 142 PRO A O 1
ATOM 677 N N . GLU A 1 143 ? 18.388 76.612 -13.622 1.00 39.61 143 GLU A N 1
ATOM 678 C CA . GLU A 1 143 ? 17.708 77.657 -12.859 1.00 41.51 143 GLU A CA 1
ATOM 679 C C . GLU A 1 143 ? 17.606 77.380 -11.359 1.00 36.58 143 GLU A C 1
ATOM 680 O O . GLU A 1 143 ? 17.097 76.343 -10.942 1.00 36.64 143 GLU A O 1
ATOM 686 N N . LEU A 1 144 ? 18.092 78.311 -10.548 1.00 36.04 144 LEU A N 1
ATOM 687 C CA . LEU A 1 144 ? 18.014 78.158 -9.102 1.00 35.57 144 LEU A CA 1
ATOM 688 C C . LEU A 1 144 ? 16.767 78.897 -8.616 1.00 44.47 144 LEU A C 1
ATOM 689 O O . LEU A 1 144 ? 16.829 80.080 -8.277 1.00 51.49 144 LEU A O 1
ATOM 694 N N . SER A 1 145 ? 15.638 78.194 -8.585 1.00 35.97 145 SER A N 1
ATOM 695 C CA . SER A 1 145 ? 14.372 78.790 -8.168 1.00 29.55 145 SER A CA 1
ATOM 696 C C . SER A 1 145 ? 13.981 78.547 -6.714 1.00 27.97 145 SER A C 1
ATOM 697 O O . SER A 1 145 ? 13.747 77.411 -6.295 1.00 27.89 145 SER A O 1
ATOM 700 N N . LEU A 1 146 ? 13.891 79.624 -5.945 1.00 33.18 146 LEU A N 1
ATOM 701 C CA . LEU A 1 146 ? 13.490 79.513 -4.551 1.00 38.30 146 LEU A CA 1
ATOM 702 C C . LEU A 1 146 ? 12.001 79.142 -4.495 1.00 24.20 146 LEU A C 1
ATOM 703 O O . LEU A 1 146 ? 11.546 78.484 -3.561 1.00 30.30 146 LEU A O 1
ATOM 708 N N . ASN A 1 147 ? 11.249 79.551 -5.510 1.00 28.03 147 ASN A N 1
ATOM 709 C CA . ASN A 1 147 ? 9.823 79.241 -5.563 1.00 30.34 147 ASN A CA 1
ATOM 710 C C . ASN A 1 147 ? 9.626 77.738 -5.724 1.00 27.16 147 ASN A C 1
ATOM 711 O O . ASN A 1 147 ? 8.710 77.162 -5.142 1.00 30.76 147 ASN A O 1
ATOM 716 N N . ILE A 1 148 ? 10.481 77.105 -6.523 1.00 28.22 148 ILE A N 1
ATOM 717 C CA . ILE A 1 148 ? 10.377 75.665 -6.739 1.00 25.45 148 ILE A CA 1
ATOM 718 C C . ILE A 1 148 ? 10.672 74.932 -5.441 1.00 19.68 148 ILE A C 1
ATOM 719 O O . ILE A 1 148 ? 9.950 74.010 -5.061 1.00 26.54 148 ILE A O 1
ATOM 724 N N . ILE A 1 149 ? 11.726 75.359 -4.755 1.00 19.01 149 ILE A N 1
ATOM 725 C CA . ILE A 1 149 ? 12.103 74.753 -3.487 1.00 23.77 149 ILE A CA 1
ATOM 726 C C . ILE A 1 149 ? 10.958 74.896 -2.478 1.00 30.53 149 ILE A C 1
ATOM 727 O O . ILE A 1 149 ? 10.583 73.925 -1.812 1.00 23.70 149 ILE A O 1
ATOM 732 N N . ASP A 1 150 ? 10.403 76.105 -2.377 1.00 21.72 150 ASP A N 1
ATOM 733 C CA . ASP A 1 150 ? 9.312 76.363 -1.442 1.00 27.33 150 ASP A CA 1
ATOM 734 C C . ASP A 1 150 ? 8.056 75.535 -1.743 1.00 22.57 150 ASP A C 1
ATOM 735 O O . ASP A 1 150 ? 7.346 75.129 -0.822 1.00 26.69 150 ASP A O 1
ATOM 740 N N . ARG A 1 151 ? 7.777 75.288 -3.022 1.00 27.27 151 ARG A N 1
ATOM 741 C CA . ARG A 1 151 ? 6.604 74.494 -3.374 1.00 25.85 151 ARG A CA 1
ATOM 742 C C . ARG A 1 151 ? 6.825 73.067 -2.893 1.00 26.02 151 ARG A C 1
ATOM 743 O O . ARG A 1 151 ? 5.913 72.451 -2.345 1.00 32.12 151 ARG A O 1
ATOM 751 N N . TYR A 1 152 ? 8.042 72.555 -3.082 1.00 28.28 152 TYR A N 1
ATOM 752 C CA . TYR A 1 152 ? 8.377 71.204 -2.649 1.00 28.09 152 TYR A CA 1
ATOM 753 C C . TYR A 1 152 ? 8.305 71.085 -1.130 1.00 27.24 152 TYR A C 1
ATOM 754 O O . TYR A 1 152 ? 7.804 70.096 -0.604 1.00 29.01 152 TYR A O 1
ATOM 763 N N . LEU A 1 153 ? 8.812 72.090 -0.424 1.00 26.86 153 LEU A N 1
ATOM 764 C CA . LEU A 1 153 ? 8.778 72.055 1.029 1.00 23.02 153 LEU A CA 1
ATOM 765 C C . LEU A 1 153 ? 7.331 71.999 1.515 1.00 23.93 153 LEU A C 1
ATOM 766 O O . LEU A 1 153 ? 7.028 71.311 2.482 1.00 29.58 153 LEU A O 1
ATOM 771 N N . VAL A 1 154 ? 6.436 72.713 0.840 1.00 23.43 154 VAL A N 1
ATOM 772 C CA . VAL A 1 154 ? 5.024 72.677 1.216 1.00 26.11 154 VAL A CA 1
ATOM 773 C C . VAL A 1 154 ? 4.543 71.238 1.029 1.00 25.02 154 VAL A C 1
ATOM 774 O O . VAL A 1 154 ? 3.803 70.705 1.855 1.00 31.12 154 VAL A O 1
ATOM 778 N N . GLY A 1 155 ? 4.973 70.620 -0.067 1.00 28.87 155 GLY A N 1
ATOM 779 C CA . GLY A 1 155 ? 4.597 69.245 -0.340 1.00 27.09 155 GLY A CA 1
ATOM 780 C C . GLY A 1 155 ? 5.109 68.315 0.747 1.00 32.07 155 GLY A C 1
ATOM 781 O O . GLY A 1 155 ? 4.399 67.407 1.172 1.00 26.40 155 GLY A O 1
ATOM 782 N N . CYS A 1 156 ? 6.341 68.534 1.200 1.00 29.34 156 CYS A N 1
ATOM 783 C CA . CYS A 1 156 ? 6.923 67.703 2.251 1.00 27.26 156 CYS A CA 1
ATOM 784 C C . CYS A 1 156 ? 6.156 67.833 3.569 1.00 30.32 156 CYS A C 1
ATOM 785 O O . CYS A 1 156 ? 5.800 66.827 4.191 1.00 29.12 156 CYS A O 1
ATOM 788 N N . GLU A 1 157 ? 5.906 69.068 3.997 1.00 23.39 157 GLU A N 1
ATOM 789 C CA . GLU A 1 157 ? 5.180 69.298 5.238 1.00 28.67 157 GLU A CA 1
ATOM 790 C C . GLU A 1 157 ? 3.795 68.671 5.185 1.00 22.14 157 GLU A C 1
ATOM 791 O O . GLU A 1 157 ? 3.329 68.108 6.174 1.00 25.25 157 GLU A O 1
ATOM 797 N N . THR A 1 158 ? 3.145 68.758 4.027 1.00 20.06 158 THR A N 1
ATOM 798 C CA . THR A 1 158 ? 1.812 68.195 3.877 1.00 25.61 158 THR A CA 1
ATOM 799 C C . THR A 1 158 ? 1.831 66.674 3.974 1.00 33.47 158 THR A C 1
ATOM 800 O O . THR A 1 158 ? 0.983 66.087 4.638 1.00 32.04 158 THR A O 1
ATOM 804 N N . LEU A 1 159 ? 2.795 66.039 3.314 1.00 32.13 159 LEU A N 1
ATOM 805 C CA . LEU A 1 159 ? 2.903 64.586 3.359 1.00 33.88 159 LEU A CA 1
ATOM 806 C C . LEU A 1 159 ? 3.508 64.150 4.685 1.00 30.55 159 LEU A C 1
ATOM 807 O O . LEU A 1 159 ? 3.509 62.968 5.024 1.00 33.73 159 LEU A O 1
ATOM 812 N N . GLN A 1 160 ? 4.009 65.129 5.429 1.00 32.41 160 GLN A N 1
ATOM 813 C CA . GLN A 1 160 ? 4.641 64.904 6.724 1.00 38.76 160 GLN A CA 1
ATOM 814 C C . GLN A 1 160 ? 5.881 64.019 6.627 1.00 36.69 160 GLN A C 1
ATOM 815 O O . GLN A 1 160 ? 6.049 63.062 7.387 1.00 34.64 160 GLN A O 1
ATOM 821 N N . VAL A 1 161 ? 6.737 64.352 5.669 1.00 34.19 161 VAL A N 1
ATOM 822 C CA . VAL A 1 161 ? 7.992 63.649 5.446 1.00 25.72 161 VAL A CA 1
ATOM 823 C C . VAL A 1 161 ? 9.065 64.733 5.523 1.00 28.49 161 VAL A C 1
ATOM 824 O O . VAL A 1 161 ? 8.845 65.865 5.094 1.00 26.12 161 VAL A O 1
ATOM 828 N N . GLU A 1 162 ? 10.221 64.395 6.076 1.00 37.47 162 GLU A N 1
ATOM 829 C CA . GLU A 1 162 ? 11.292 65.368 6.217 1.00 36.65 162 GLU A CA 1
ATOM 830 C C . GLU A 1 162 ? 11.978 65.657 4.892 1.00 35.19 162 GLU A C 1
ATOM 831 O O . GLU A 1 162 ? 12.271 64.746 4.126 1.00 33.91 162 GLU A O 1
ATOM 837 N N . PRO A 1 163 ? 12.226 66.941 4.600 1.00 25.83 163 PRO A N 1
ATOM 838 C CA . PRO A 1 163 ? 12.886 67.303 3.348 1.00 33.95 163 PRO A CA 1
ATOM 839 C C . PRO A 1 163 ? 14.399 67.395 3.527 1.00 28.99 163 PRO A C 1
ATOM 840 O O . PRO A 1 163 ? 14.891 67.512 4.641 1.00 26.41 163 PRO A O 1
ATOM 844 N N . LEU A 1 164 ? 15.125 67.304 2.420 1.00 26.81 164 LEU A N 1
ATOM 845 C CA . LEU A 1 164 ? 16.577 67.431 2.423 1.00 30.55 164 LEU A CA 1
ATOM 846 C C . LEU A 1 164 ? 16.879 68.294 1.209 1.00 27.22 164 LEU A C 1
ATOM 847 O O . LEU A 1 164 ? 16.675 67.871 0.068 1.00 27.51 164 LEU A O 1
ATOM 852 N N . ILE A 1 165 ? 17.336 69.514 1.458 1.00 29.24 165 ILE A N 1
ATOM 853 C CA . ILE A 1 165 ? 17.627 70.449 0.379 1.00 25.08 165 ILE A CA 1
ATOM 854 C C . ILE A 1 165 ? 19.050 70.298 -0.134 1.00 32.38 165 ILE A C 1
ATOM 855 O O . ILE A 1 165 ? 20.021 70.539 0.593 1.00 32.57 165 ILE A O 1
ATOM 860 N N . VAL A 1 166 ? 19.165 69.895 -1.394 1.00 33.80 166 VAL A N 1
ATOM 861 C CA . VAL A 1 166 ? 20.471 69.706 -2.003 1.00 30.13 166 VAL A CA 1
ATOM 862 C C . VAL A 1 166 ? 20.734 70.689 -3.129 1.00 31.35 166 VAL A C 1
ATOM 863 O O . VAL A 1 166 ? 19.953 70.800 -4.082 1.00 29.73 166 VAL A O 1
ATOM 867 N N . LEU A 1 167 ? 21.841 71.411 -2.996 1.00 35.50 167 LEU A N 1
ATOM 868 C CA . LEU A 1 167 ? 22.266 72.381 -3.992 1.00 36.92 167 LEU A CA 1
ATOM 869 C C . LEU A 1 167 ? 23.427 71.717 -4.742 1.00 39.29 167 LEU A C 1
ATOM 870 O O . LEU A 1 167 ? 24.551 71.615 -4.233 1.00 29.16 167 LEU A O 1
ATOM 875 N N . ASN A 1 168 ? 23.142 71.254 -5.950 1.00 28.89 168 ASN A N 1
ATOM 876 C CA . ASN A 1 168 ? 24.139 70.579 -6.760 1.00 34.58 168 ASN A CA 1
ATOM 877 C C . ASN A 1 168 ? 24.816 71.516 -7.751 1.00 42.23 168 ASN A C 1
ATOM 878 O O . ASN A 1 168 ? 24.318 72.608 -8.022 1.00 46.79 168 ASN A O 1
ATOM 883 N N . LYS A 1 169 ? 25.956 71.072 -8.281 1.00 44.03 169 LYS A N 1
ATOM 884 C CA . LYS A 1 169 ? 26.744 71.821 -9.262 1.00 28.94 169 LYS A CA 1
ATOM 885 C C . LYS A 1 169 ? 27.489 73.006 -8.669 1.00 27.65 169 LYS A C 1
ATOM 886 O O . LYS A 1 169 ? 27.666 74.019 -9.337 1.00 40.13 169 LYS A O 1
ATOM 892 N N . ILE A 1 170 ? 27.930 72.888 -7.423 1.00 33.41 170 ILE A N 1
ATOM 893 C CA . ILE A 1 170 ? 28.650 73.982 -6.788 1.00 37.98 170 ILE A CA 1
ATOM 894 C C . ILE A 1 170 ? 29.988 74.234 -7.479 1.00 41.55 170 ILE A C 1
ATOM 895 O O . ILE A 1 170 ? 30.650 75.239 -7.221 1.00 40.61 170 ILE A O 1
ATOM 900 N N . ASP A 1 171 ? 30.379 73.314 -8.355 1.00 45.31 171 ASP A N 1
ATOM 901 C CA . ASP A 1 171 ? 31.629 73.442 -9.096 1.00 46.92 171 ASP A CA 1
ATOM 902 C C . ASP A 1 171 ? 31.528 74.566 -10.129 1.00 45.56 171 ASP A C 1
ATOM 903 O O . ASP A 1 171 ? 32.538 75.039 -10.645 1.00 43.99 171 ASP A O 1
ATOM 908 N N . LEU A 1 172 ? 30.301 74.981 -10.429 1.00 42.32 172 LEU A N 1
ATOM 909 C CA . LEU A 1 172 ? 30.053 76.044 -11.398 1.00 42.78 172 LEU A CA 1
ATOM 910 C C . LEU A 1 172 ? 30.148 77.450 -10.794 1.00 40.68 172 LEU A C 1
ATOM 911 O O . LEU A 1 172 ? 29.929 78.441 -11.489 1.00 44.17 172 LEU A O 1
ATOM 916 N N . LEU A 1 173 ? 30.484 77.540 -9.512 1.00 44.41 173 LEU A N 1
ATOM 917 C CA . LEU A 1 173 ? 30.563 78.839 -8.844 1.00 44.62 173 LEU A CA 1
ATOM 918 C C . LEU A 1 173 ? 31.956 79.204 -8.358 1.00 48.79 173 LEU A C 1
ATOM 919 O O . LEU A 1 173 ? 32.758 78.331 -8.028 1.00 60.17 173 LEU A O 1
ATOM 924 N N . ASP A 1 174 ? 32.234 80.502 -8.305 1.00 43.08 174 ASP A N 1
ATOM 925 C CA . ASP A 1 174 ? 33.512 80.979 -7.800 1.00 43.52 174 ASP A CA 1
ATOM 926 C C . ASP A 1 174 ? 33.251 81.485 -6.381 1.00 48.24 174 ASP A C 1
ATOM 927 O O . ASP A 1 174 ? 32.131 81.373 -5.878 1.00 51.20 174 ASP A O 1
ATOM 932 N N . ASP A 1 175 ? 34.273 82.034 -5.737 1.00 49.09 175 ASP A N 1
ATOM 933 C CA . ASP A 1 175 ? 34.119 82.538 -4.379 1.00 53.49 175 ASP A CA 1
ATOM 934 C C . ASP A 1 175 ? 32.877 83.409 -4.215 1.00 50.85 175 ASP A C 1
ATOM 935 O O . ASP A 1 175 ? 32.080 83.187 -3.303 1.00 53.32 175 ASP A O 1
ATOM 940 N N . GLU A 1 176 ? 32.709 84.396 -5.091 1.00 45.77 176 GLU A N 1
ATOM 941 C CA . GLU A 1 176 ? 31.547 85.274 -5.009 1.00 44.01 176 GLU A CA 1
ATOM 942 C C . GLU A 1 176 ? 30.252 84.495 -5.241 1.00 39.78 176 GLU A C 1
ATOM 943 O O . GLU A 1 176 ? 29.237 84.757 -4.598 1.00 38.50 176 GLU A O 1
ATOM 949 N N . GLY A 1 177 ? 30.294 83.536 -6.160 1.00 40.42 177 GLY A N 1
ATOM 950 C CA . GLY A 1 177 ? 29.114 82.738 -6.441 1.00 42.07 177 GLY A CA 1
ATOM 951 C C . GLY A 1 177 ? 28.732 81.934 -5.218 1.00 42.06 177 GLY A C 1
ATOM 952 O O . GLY A 1 177 ? 27.557 81.876 -4.844 1.00 36.40 177 GLY A O 1
ATOM 953 N N . MET A 1 178 ? 29.737 81.326 -4.589 1.00 34.94 178 MET A N 1
ATOM 954 C CA . MET A 1 178 ? 29.544 80.516 -3.389 1.00 39.82 178 MET A CA 1
ATOM 955 C C . MET A 1 178 ? 28.911 81.295 -2.242 1.00 44.34 178 MET A C 1
ATOM 956 O O . MET A 1 178 ? 27.954 80.826 -1.619 1.00 36.94 178 MET A O 1
ATOM 961 N N . ASP A 1 179 ? 29.460 82.474 -1.955 1.00 34.55 179 ASP A N 1
ATOM 962 C CA . ASP A 1 179 ? 28.941 83.305 -0.880 1.00 39.25 179 ASP A CA 1
ATOM 963 C C . ASP A 1 179 ? 27.487 83.679 -1.129 1.00 35.09 179 ASP A C 1
ATOM 964 O O . ASP A 1 179 ? 26.679 83.715 -0.202 1.00 38.52 179 ASP A O 1
ATOM 969 N N . PHE A 1 180 ? 27.149 83.961 -2.383 1.00 37.07 180 PHE A N 1
ATOM 970 C CA . PHE A 1 180 ? 25.782 84.336 -2.699 1.00 36.42 180 PHE A CA 1
ATOM 971 C C . PHE A 1 180 ? 24.833 83.156 -2.484 1.00 33.56 180 PHE A C 1
ATOM 972 O O . PHE A 1 180 ? 23.832 83.278 -1.778 1.00 33.80 180 PHE A O 1
ATOM 980 N N . VAL A 1 181 ? 25.152 82.015 -3.086 1.00 36.64 181 VAL A N 1
ATOM 981 C CA . VAL A 1 181 ? 24.308 80.834 -2.942 1.00 38.13 181 VAL A CA 1
ATOM 982 C C . VAL A 1 181 ? 24.149 80.420 -1.487 1.00 28.88 181 VAL A C 1
ATOM 983 O O . VAL A 1 181 ? 23.059 80.050 -1.066 1.00 28.90 181 VAL A O 1
ATOM 987 N N . ASN A 1 182 ? 25.229 80.484 -0.714 1.00 37.78 182 ASN A N 1
ATOM 988 C CA . ASN A 1 182 ? 25.157 80.113 0.694 1.00 38.26 182 ASN A CA 1
ATOM 989 C C . ASN A 1 182 ? 24.231 81.040 1.462 1.00 40.13 182 ASN A C 1
ATOM 990 O O . ASN A 1 182 ? 23.489 80.598 2.342 1.00 34.54 182 ASN A O 1
ATOM 995 N N . GLU A 1 183 ? 24.268 82.325 1.130 1.00 31.10 183 GLU A N 1
ATOM 996 C CA . GLU A 1 183 ? 23.404 83.276 1.806 1.00 36.40 183 GLU A CA 1
ATOM 997 C C . GLU A 1 183 ? 21.948 82.922 1.495 1.00 38.36 183 GLU A C 1
ATOM 998 O O . GLU A 1 183 ? 21.079 83.040 2.354 1.00 41.64 183 GLU A O 1
ATOM 1004 N N . GLN A 1 184 ? 21.688 82.481 0.267 1.00 33.27 184 GLN A N 1
ATOM 1005 C CA . GLN A 1 184 ? 20.333 82.101 -0.123 1.00 39.31 184 GLN A CA 1
ATOM 1006 C C . GLN A 1 184 ? 19.881 80.891 0.683 1.00 40.79 184 GLN A C 1
ATOM 1007 O O . GLN A 1 184 ? 18.770 80.861 1.208 1.00 44.51 184 GLN A O 1
ATOM 1013 N N . MET A 1 185 ? 20.750 79.890 0.775 1.00 39.66 185 MET A N 1
ATOM 1014 C CA . MET A 1 185 ? 20.425 78.680 1.508 1.00 34.61 185 MET A CA 1
ATOM 1015 C C . MET A 1 185 ? 20.274 78.927 3.004 1.00 32.45 185 MET A C 1
ATOM 1016 O O . MET A 1 185 ? 19.616 78.154 3.691 1.00 32.15 185 MET A O 1
ATOM 1021 N N . ASP A 1 186 ? 20.880 79.995 3.516 1.00 27.91 186 ASP A N 1
ATOM 1022 C CA . ASP A 1 186 ? 20.740 80.282 4.935 1.00 27.87 186 ASP A CA 1
ATOM 1023 C C . ASP A 1 186 ? 19.265 80.510 5.247 1.00 31.82 186 ASP A C 1
ATOM 1024 O O . ASP A 1 186 ? 18.825 80.266 6.368 1.00 35.80 186 ASP A O 1
ATOM 1029 N N . ILE A 1 187 ? 18.504 80.975 4.256 1.00 29.59 187 ILE A N 1
ATOM 1030 C CA . ILE A 1 187 ? 17.069 81.180 4.449 1.00 30.68 187 ILE A CA 1
ATOM 1031 C C . ILE A 1 187 ? 16.485 79.868 4.976 1.00 31.38 187 ILE A C 1
ATOM 1032 O O . ILE A 1 187 ? 15.674 79.850 5.902 1.00 32.82 187 ILE A O 1
ATOM 1037 N N . TYR A 1 188 ? 16.916 78.769 4.367 1.00 29.75 188 TYR A N 1
ATOM 1038 C CA . TYR A 1 188 ? 16.439 77.448 4.736 1.00 28.98 188 TYR A CA 1
ATOM 1039 C C . TYR A 1 188 ? 17.113 76.896 5.984 1.00 33.86 188 TYR A C 1
ATOM 1040 O O . TYR A 1 188 ? 16.455 76.264 6.812 1.00 29.58 188 TYR A O 1
ATOM 1049 N N . ARG A 1 189 ? 18.412 77.143 6.136 1.00 29.54 189 ARG A N 1
ATOM 1050 C CA . ARG A 1 189 ? 19.110 76.654 7.320 1.00 25.17 189 ARG A CA 1
ATOM 1051 C C . ARG A 1 189 ? 18.510 77.318 8.556 1.00 34.11 189 ARG A C 1
ATOM 1052 O O . ARG A 1 189 ? 18.335 76.677 9.592 1.00 35.35 189 ARG A O 1
ATOM 1060 N N . ASN A 1 190 ? 18.181 78.602 8.439 1.00 25.44 190 ASN A N 1
ATOM 1061 C CA . ASN A 1 190 ? 17.621 79.333 9.563 1.00 37.42 190 ASN A CA 1
ATOM 1062 C C . ASN A 1 190 ? 16.221 78.928 9.996 1.00 34.90 190 ASN A C 1
ATOM 1063 O O . ASN A 1 190 ? 15.784 79.324 11.070 1.00 37.01 190 ASN A O 1
ATOM 1068 N N . ILE A 1 191 ? 15.504 78.163 9.176 1.00 32.80 191 ILE A N 1
ATOM 1069 C CA . ILE A 1 191 ? 14.178 77.717 9.586 1.00 26.83 191 ILE A CA 1
ATOM 1070 C C . ILE A 1 191 ? 14.199 76.229 9.941 1.00 29.62 191 ILE A C 1
ATOM 1071 O O . ILE A 1 191 ? 13.151 75.578 10.009 1.00 29.26 191 ILE A O 1
ATOM 1076 N N . GLY A 1 192 ? 15.405 75.699 10.150 1.00 31.75 192 GLY A N 1
ATOM 1077 C CA . GLY A 1 192 ? 15.557 74.311 10.560 1.00 25.24 192 GLY A CA 1
ATOM 1078 C C . GLY A 1 192 ? 15.811 73.211 9.544 1.00 37.98 192 GLY A C 1
ATOM 1079 O O . GLY A 1 192 ? 16.005 72.057 9.929 1.00 37.84 192 GLY A O 1
ATOM 1080 N N . TYR A 1 193 ? 15.818 73.532 8.258 1.00 28.54 193 TYR A N 1
ATOM 1081 C CA . TYR A 1 193 ? 16.044 72.495 7.259 1.00 32.05 193 TYR A CA 1
ATOM 1082 C C . TYR A 1 193 ? 17.529 72.289 6.988 1.00 32.82 193 TYR A C 1
ATOM 1083 O O . TYR A 1 193 ? 18.301 73.245 6.978 1.00 35.49 193 TYR A O 1
ATOM 1092 N N . ARG A 1 194 ? 17.934 71.043 6.773 1.00 35.34 194 ARG A N 1
ATOM 1093 C CA . ARG A 1 194 ? 19.333 70.772 6.484 1.00 38.75 194 ARG A CA 1
ATOM 1094 C C . ARG A 1 194 ? 19.618 70.967 5.003 1.00 31.25 194 ARG A C 1
ATOM 1095 O O . ARG A 1 194 ? 18.911 70.452 4.141 1.00 30.72 194 ARG A O 1
ATOM 1103 N N . VAL A 1 195 ? 20.659 71.737 4.720 1.00 32.02 195 VAL A N 1
ATOM 1104 C CA . VAL A 1 195 ? 21.056 72.029 3.351 1.00 33.99 195 VAL A CA 1
ATOM 1105 C C . VAL A 1 195 ? 22.425 71.430 3.053 1.00 34.61 195 VAL A C 1
ATOM 1106 O O . VAL A 1 195 ? 23.331 71.493 3.883 1.00 38.13 195 VAL A O 1
ATOM 1110 N N . LEU A 1 196 ? 22.573 70.843 1.872 1.00 33.57 196 LEU A N 1
ATOM 1111 C CA . LEU A 1 196 ? 23.849 70.262 1.487 1.00 37.98 196 LEU A CA 1
ATOM 1112 C C . LEU A 1 196 ? 24.326 70.813 0.156 1.00 36.45 196 LEU A C 1
ATOM 1113 O O . LEU A 1 196 ? 23.610 70.768 -0.843 1.00 40.16 196 LEU A O 1
ATOM 1118 N N . MET A 1 197 ? 25.539 71.354 0.166 1.00 31.57 197 MET A N 1
ATOM 1119 C CA . MET A 1 197 ? 26.161 71.897 -1.030 1.00 27.59 197 MET A CA 1
ATOM 1120 C C . MET A 1 197 ? 26.952 70.727 -1.597 1.00 30.48 197 MET A C 1
ATOM 1121 O O . MET A 1 197 ? 27.752 70.122 -0.887 1.00 27.17 197 MET A O 1
ATOM 1126 N N . VAL A 1 198 ? 26.727 70.386 -2.857 1.00 25.35 198 VAL A N 1
ATOM 1127 C CA . VAL A 1 198 ? 27.457 69.272 -3.442 1.00 34.34 198 VAL A CA 1
ATOM 1128 C C . VAL A 1 198 ? 27.762 69.495 -4.913 1.00 37.26 198 VAL A C 1
ATOM 1129 O O . VAL A 1 198 ? 27.310 70.466 -5.528 1.00 34.96 198 VAL A O 1
ATOM 1133 N N . SER A 1 199 ? 28.543 68.575 -5.461 1.00 36.59 199 SER A N 1
ATOM 1134 C CA . SER A 1 199 ? 28.915 68.585 -6.866 1.00 36.37 199 SER A CA 1
ATOM 1135 C C . SER A 1 199 ? 29.094 67.139 -7.284 1.00 39.84 199 SER A C 1
ATOM 1136 O O . SER A 1 199 ? 30.035 66.470 -6.850 1.00 33.07 199 SER A O 1
ATOM 1139 N N . SER A 1 200 ? 28.180 66.659 -8.117 1.00 36.65 200 SER A N 1
ATOM 1140 C CA . SER A 1 200 ? 28.236 65.290 -8.592 1.00 37.13 200 SER A CA 1
ATOM 1141 C C . SER A 1 200 ? 29.522 65.022 -9.359 1.00 43.84 200 SER A C 1
ATOM 1142 O O . SER A 1 200 ? 30.180 64.008 -9.146 1.00 47.49 200 SER A O 1
ATOM 1145 N N . HIS A 1 201 ? 29.876 65.942 -10.249 1.00 44.67 201 HIS A N 1
ATOM 1146 C CA . HIS A 1 201 ? 31.071 65.794 -11.070 1.00 45.77 201 HIS A CA 1
ATOM 1147 C C . HIS A 1 201 ? 32.389 65.754 -10.307 1.00 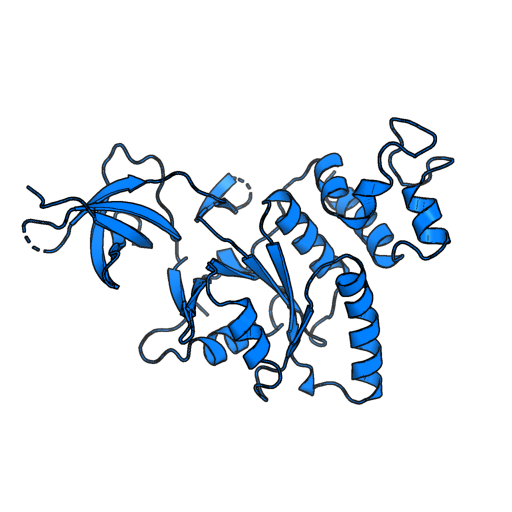42.66 201 HIS A C 1
ATOM 1148 O O . HIS A 1 201 ? 33.324 65.077 -10.721 1.00 45.03 201 HIS A O 1
ATOM 1155 N N . THR A 1 202 ? 32.468 66.472 -9.195 1.00 41.14 202 THR A N 1
ATOM 1156 C CA . THR A 1 202 ? 33.687 66.491 -8.400 1.00 37.23 202 THR A CA 1
ATOM 1157 C C . THR A 1 202 ? 33.546 65.578 -7.182 1.00 44.62 202 THR A C 1
ATOM 1158 O O . THR A 1 202 ? 34.535 65.240 -6.533 1.00 37.71 202 THR A O 1
ATOM 1162 N N . GLN A 1 203 ? 32.311 65.176 -6.889 1.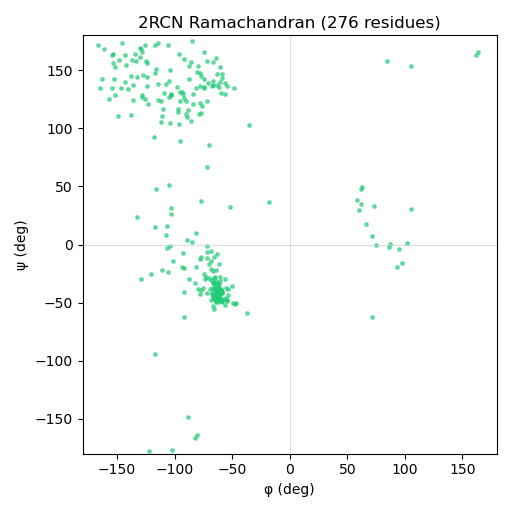00 37.83 203 GLN A N 1
ATOM 1163 C CA . GLN A 1 203 ? 32.016 64.314 -5.747 1.00 50.95 203 GLN A CA 1
ATOM 1164 C C . GLN A 1 203 ? 32.161 65.041 -4.408 1.00 49.29 203 GLN A C 1
ATOM 1165 O O . GLN A 1 203 ? 32.085 64.419 -3.345 1.00 53.07 203 GLN A O 1
ATOM 1171 N N . ASP A 1 204 ? 32.372 66.353 -4.456 1.00 50.17 204 ASP A N 1
ATOM 1172 C CA . ASP A 1 204 ? 32.504 67.144 -3.231 1.00 52.74 204 ASP A CA 1
ATOM 1173 C C . ASP A 1 204 ? 31.183 67.196 -2.473 1.00 43.63 204 ASP A C 1
ATOM 1174 O O . ASP A 1 204 ? 30.131 67.372 -3.074 1.00 34.81 204 ASP A O 1
ATOM 1179 N N . GLY A 1 205 ? 31.248 67.034 -1.154 1.00 43.57 205 GLY A N 1
ATOM 1180 C CA . GLY A 1 205 ? 30.046 67.081 -0.336 1.00 45.67 205 GLY A CA 1
ATOM 1181 C C . GLY A 1 205 ? 29.172 65.843 -0.437 1.00 42.37 205 GLY A C 1
ATOM 1182 O O . GLY A 1 205 ? 28.132 65.749 0.211 1.00 37.07 205 GLY A O 1
ATOM 1183 N N . LEU A 1 206 ? 29.597 64.882 -1.245 1.00 38.03 206 LEU A N 1
ATOM 1184 C CA . LEU A 1 206 ? 28.829 63.664 -1.424 1.00 36.34 206 LEU A CA 1
ATOM 1185 C C . LEU A 1 206 ? 28.794 62.792 -0.170 1.00 41.47 206 LEU A C 1
ATOM 1186 O O . LEU A 1 206 ? 27.812 62.096 0.074 1.00 36.04 206 LEU A O 1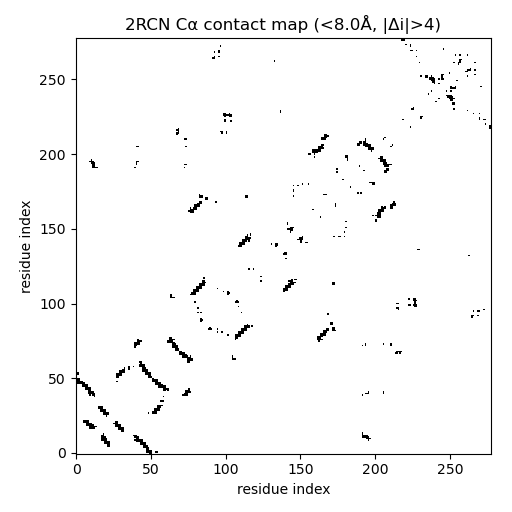
ATOM 1191 N N . LYS A 1 207 ? 29.854 62.844 0.633 1.00 40.62 207 LYS A N 1
ATOM 1192 C CA . LYS A 1 207 ? 29.916 62.042 1.851 1.00 41.70 207 LYS A CA 1
ATOM 1193 C C . LYS A 1 207 ? 28.837 62.429 2.861 1.00 38.74 207 LYS A C 1
ATOM 1194 O O . LYS A 1 207 ? 28.163 61.558 3.416 1.00 35.56 207 LYS A O 1
ATOM 1200 N N . PRO A 1 208 ? 28.677 63.737 3.139 1.00 32.79 208 PRO A N 1
ATOM 1201 C CA . PRO A 1 208 ? 27.641 64.138 4.096 1.00 35.49 208 PRO A CA 1
ATOM 1202 C C . PRO A 1 208 ? 26.252 63.813 3.547 1.00 26.01 208 PRO A C 1
ATOM 1203 O O . PRO A 1 208 ? 25.318 63.580 4.312 1.00 33.74 208 PRO A O 1
ATOM 1207 N N . LEU A 1 209 ? 26.125 63.801 2.221 1.00 21.60 209 LEU A N 1
ATOM 1208 C CA . LEU A 1 209 ? 24.850 63.464 1.581 1.00 25.74 209 LEU A CA 1
ATOM 1209 C C . LEU A 1 209 ? 24.536 61.987 1.847 1.00 33.83 209 LEU A C 1
ATOM 1210 O O . LEU A 1 209 ? 23.390 61.635 2.154 1.00 29.27 209 LEU A O 1
ATOM 1215 N N . GLU A 1 210 ? 25.552 61.128 1.738 1.00 27.97 210 GLU A N 1
ATOM 1216 C CA . GLU A 1 210 ? 25.353 59.705 1.995 1.00 29.82 210 GLU A CA 1
ATOM 1217 C C . GLU A 1 210 ? 24.906 59.531 3.443 1.00 25.79 210 GLU A C 1
ATOM 1218 O O . GLU A 1 210 ? 23.978 58.780 3.735 1.00 34.08 210 GLU A O 1
ATOM 1224 N N . GLU A 1 211 ? 25.571 60.242 4.347 1.00 30.56 211 GLU A N 1
ATOM 1225 C CA . GLU A 1 211 ? 25.243 60.164 5.762 1.00 38.03 211 GLU A CA 1
ATOM 1226 C C . GLU A 1 211 ? 23.807 60.597 6.046 1.00 34.04 211 GLU A C 1
ATOM 1227 O O . GLU A 1 211 ? 23.179 60.088 6.975 1.00 31.35 211 GLU A O 1
ATOM 1233 N N . ALA A 1 212 ? 23.292 61.525 5.246 1.00 31.21 212 ALA A N 1
ATOM 1234 C CA . ALA A 1 212 ? 21.923 62.013 5.424 1.00 35.47 212 ALA A CA 1
ATOM 1235 C C . ALA A 1 212 ? 20.909 61.063 4.791 1.00 34.60 212 ALA A C 1
ATOM 1236 O O . ALA A 1 212 ? 19.727 61.095 5.134 1.00 29.84 212 ALA A O 1
ATOM 1238 N N . LEU A 1 213 ? 21.383 60.222 3.873 1.00 28.57 213 LEU A N 1
ATOM 1239 C CA . LEU A 1 213 ? 20.532 59.254 3.182 1.00 31.23 213 LEU A CA 1
ATOM 1240 C C . LEU A 1 213 ? 20.405 57.932 3.942 1.00 30.94 213 LEU A C 1
ATOM 1241 O O . LEU A 1 213 ? 19.377 57.257 3.861 1.00 33.85 213 LEU A O 1
ATOM 1246 N N . THR A 1 214 ? 21.443 57.570 4.692 1.00 33.34 214 THR A N 1
ATOM 1247 C CA . THR A 1 214 ? 21.443 56.306 5.429 1.00 33.40 214 THR A CA 1
ATOM 1248 C C . THR A 1 214 ? 20.290 56.154 6.428 1.00 33.52 214 THR A C 1
ATOM 1249 O O . THR A 1 214 ? 19.821 57.129 7.014 1.00 28.72 214 THR A O 1
ATOM 1253 N N . GLY A 1 215 ? 19.827 54.919 6.600 1.00 25.94 215 GLY A N 1
ATOM 1254 C CA . GLY A 1 215 ? 18.743 54.659 7.528 1.00 28.81 215 GLY A CA 1
ATOM 1255 C C . GLY A 1 215 ? 17.415 55.269 7.120 1.00 32.63 215 GLY A C 1
ATOM 1256 O O . GLY A 1 215 ? 16.510 55.403 7.945 1.00 34.65 215 GLY A O 1
ATOM 1257 N N . ARG A 1 216 ? 17.277 55.640 5.853 1.00 30.73 216 ARG A N 1
ATOM 1258 C CA . ARG A 1 216 ? 16.023 56.239 5.408 1.00 34.78 216 ARG A CA 1
ATOM 1259 C C . ARG A 1 216 ? 15.617 55.819 4.011 1.00 25.48 216 ARG A C 1
ATOM 1260 O O . ARG A 1 216 ? 16.423 55.285 3.252 1.00 28.37 216 ARG A O 1
ATOM 1268 N N . ILE A 1 217 ? 14.348 56.047 3.686 1.00 29.47 217 ILE A N 1
ATOM 1269 C CA . ILE A 1 217 ? 13.839 55.732 2.360 1.00 27.15 217 ILE A CA 1
ATOM 1270 C C . ILE A 1 217 ? 13.558 57.074 1.692 1.00 30.68 217 ILE A C 1
ATOM 1271 O O . ILE A 1 217 ? 12.652 57.809 2.094 1.00 25.69 217 ILE A O 1
ATOM 1276 N N . SER A 1 218 ? 14.360 57.397 0.685 1.00 31.80 218 SER A N 1
ATOM 1277 C CA . SER A 1 218 ? 14.229 58.667 -0.016 1.00 29.07 218 SER A CA 1
ATOM 1278 C C . SER A 1 218 ? 13.799 58.542 -1.469 1.00 28.07 218 SER A C 1
ATOM 1279 O O . SER A 1 218 ? 13.699 57.446 -2.025 1.00 25.99 218 SER A O 1
ATOM 1282 N N . ILE A 1 219 ? 13.553 59.707 -2.059 1.00 27.28 219 ILE A N 1
ATOM 1283 C CA . ILE A 1 219 ? 13.213 59.872 -3.463 1.00 29.55 219 ILE A CA 1
ATOM 1284 C C . ILE A 1 219 ? 13.948 61.161 -3.801 1.00 30.85 219 ILE A C 1
ATOM 1285 O O . ILE A 1 219 ? 14.230 61.970 -2.913 1.00 28.47 219 ILE A O 1
ATOM 1290 N N . PHE A 1 220 ? 14.292 61.348 -5.064 1.00 34.56 220 PHE A N 1
ATOM 1291 C CA . PHE A 1 220 ? 14.989 62.558 -5.460 1.00 31.60 220 PHE A CA 1
ATOM 1292 C C . PHE A 1 220 ? 14.065 63.384 -6.324 1.00 32.61 220 PHE A C 1
ATOM 1293 O O . PHE A 1 220 ? 13.807 63.052 -7.480 1.00 33.00 220 PHE A O 1
ATOM 1301 N N . ALA A 1 221 ? 13.547 64.456 -5.744 1.00 33.06 221 ALA A N 1
ATOM 1302 C CA . ALA A 1 221 ? 12.635 65.331 -6.458 1.00 27.78 221 ALA A CA 1
ATOM 1303 C C . ALA A 1 221 ? 13.381 66.581 -6.868 1.00 23.98 221 ALA A C 1
ATOM 1304 O O . ALA A 1 221 ? 14.324 67.002 -6.191 1.00 27.70 221 ALA A O 1
ATOM 1306 N N . GLY A 1 222 ? 12.954 67.166 -7.984 1.00 29.02 222 GLY A N 1
ATOM 1307 C CA . GLY A 1 222 ? 13.581 68.374 -8.479 1.00 29.72 222 GLY A CA 1
ATOM 1308 C C . GLY A 1 222 ? 13.240 68.605 -9.935 1.00 36.19 222 GLY A C 1
ATOM 1309 O O . GLY A 1 222 ? 12.789 67.690 -10.626 1.00 30.79 222 GLY A O 1
ATOM 1310 N N . GLN A 1 223 ? 13.449 69.829 -10.406 1.00 37.59 223 GLN A N 1
ATOM 1311 C CA . GLN A 1 223 ? 13.158 70.151 -11.793 1.00 42.10 223 GLN A CA 1
ATOM 1312 C C . GLN A 1 223 ? 14.208 69.479 -12.682 1.00 49.84 223 GLN A C 1
ATOM 1313 O O . GLN A 1 223 ? 15.298 69.133 -12.215 1.00 46.37 223 GLN A O 1
ATOM 1319 N N . SER A 1 224 ? 13.873 69.282 -13.953 1.00 44.84 224 SER A N 1
ATOM 1320 C CA . SER A 1 224 ? 14.792 68.644 -14.894 1.00 45.66 224 SER A CA 1
ATOM 1321 C C . SER A 1 224 ? 16.121 69.382 -15.048 1.00 38.64 224 SER A C 1
ATOM 1322 O O . SER A 1 224 ? 16.167 70.611 -15.025 1.00 35.32 224 SER A O 1
ATOM 1325 N N . GLY A 1 225 ? 17.197 68.615 -15.196 1.00 40.37 225 GLY A N 1
ATOM 1326 C CA . GLY A 1 225 ? 18.515 69.194 -15.395 1.00 34.69 225 GLY A CA 1
ATOM 1327 C C . GLY A 1 225 ? 19.340 69.579 -14.185 1.00 37.30 225 GLY A C 1
ATOM 1328 O O . GLY A 1 225 ? 20.478 70.027 -14.341 1.00 40.02 225 GLY A O 1
ATOM 1329 N N . VAL A 1 226 ? 18.796 69.411 -12.984 1.00 31.04 226 VAL A N 1
ATOM 1330 C CA . VAL A 1 226 ? 19.536 69.772 -11.778 1.00 34.35 226 VAL A CA 1
ATOM 1331 C C . VAL A 1 226 ? 20.590 68.740 -11.392 1.00 30.39 226 VAL A C 1
ATOM 1332 O O . VAL A 1 226 ? 21.439 69.004 -10.539 1.00 32.23 226 VAL A O 1
ATOM 1336 N N . GLY A 1 227 ? 20.524 67.565 -12.012 1.00 32.14 227 GLY A N 1
ATOM 1337 C CA . GLY A 1 227 ? 21.488 66.515 -11.722 1.00 39.09 227 GLY A CA 1
ATOM 1338 C C . GLY A 1 227 ? 20.997 65.350 -10.876 1.00 38.37 227 GLY A C 1
ATOM 1339 O O . GLY A 1 227 ? 21.784 64.751 -10.146 1.00 41.81 227 GLY A O 1
ATOM 1340 N N . LYS A 1 228 ? 19.711 65.019 -10.965 1.00 36.44 228 LYS A N 1
ATOM 1341 C CA . LYS A 1 228 ? 19.166 63.910 -10.184 1.00 41.51 228 LYS A CA 1
ATOM 1342 C C . LYS A 1 228 ? 19.762 62.569 -10.613 1.00 42.49 228 LYS A C 1
ATOM 1343 O O . LYS A 1 228 ? 20.304 61.836 -9.789 1.00 40.93 228 LYS A O 1
ATOM 1349 N N . SER A 1 229 ? 19.659 62.244 -11.897 1.00 38.13 229 SER A N 1
ATOM 1350 C CA . SER A 1 229 ? 20.218 60.990 -12.391 1.00 42.67 229 SER A CA 1
ATOM 1351 C C . SER A 1 229 ? 21.719 60.943 -12.131 1.00 41.77 229 SER A C 1
ATOM 1352 O O . SER A 1 229 ? 22.269 59.896 -11.785 1.00 32.76 229 SER A O 1
ATOM 1355 N N . SER A 1 230 ? 22.376 62.086 -12.299 1.00 35.01 230 SER A N 1
ATOM 1356 C CA . SER A 1 230 ? 23.812 62.170 -12.087 1.00 33.40 230 SER A CA 1
ATOM 1357 C C . SER A 1 230 ? 24.183 61.846 -10.640 1.00 34.36 230 SER A C 1
ATOM 1358 O O . SER A 1 230 ? 25.075 61.037 -10.398 1.00 31.53 230 SER A O 1
ATOM 1361 N N . LEU A 1 231 ? 23.501 62.478 -9.685 1.00 32.13 231 LEU A N 1
ATOM 1362 C CA . LEU A 1 231 ? 23.758 62.238 -8.265 1.00 36.08 231 LEU A CA 1
ATOM 1363 C C . LEU A 1 231 ? 23.455 60.790 -7.880 1.00 31.05 231 LEU A C 1
ATOM 1364 O O . LEU A 1 231 ? 24.258 60.142 -7.214 1.00 31.30 231 LEU A O 1
ATOM 1369 N N . LEU A 1 232 ? 22.303 60.283 -8.307 1.00 27.18 232 LEU A N 1
ATOM 1370 C CA . LEU A 1 232 ? 21.925 58.913 -7.986 1.00 33.46 232 LEU A CA 1
ATOM 1371 C C . LEU A 1 232 ? 22.930 57.907 -8.545 1.00 31.19 232 LEU A C 1
ATOM 1372 O O . LEU A 1 232 ? 23.298 56.952 -7.863 1.00 37.37 232 LEU A O 1
ATOM 1377 N N . ASN A 1 233 ? 23.380 58.119 -9.777 1.00 30.28 233 ASN A N 1
ATOM 1378 C CA . ASN A 1 233 ? 24.343 57.201 -10.372 1.00 36.72 233 ASN A CA 1
ATOM 1379 C C . ASN A 1 233 ? 25.655 57.231 -9.599 1.00 34.54 233 ASN A C 1
ATOM 1380 O O . ASN A 1 233 ? 26.261 56.187 -9.353 1.00 36.41 233 ASN A O 1
ATOM 1385 N N . ALA A 1 234 ? 26.085 58.424 -9.202 1.00 35.10 234 ALA A N 1
ATOM 1386 C CA . ALA A 1 234 ? 27.324 58.555 -8.445 1.00 36.50 234 ALA A CA 1
ATOM 1387 C C . ALA A 1 234 ? 27.185 57.875 -7.089 1.00 32.92 234 ALA A C 1
ATOM 1388 O O . ALA A 1 234 ? 28.123 57.246 -6.612 1.00 30.13 234 ALA A O 1
ATOM 1390 N N . LEU A 1 235 ? 26.007 57.989 -6.479 1.00 27.77 235 LEU A N 1
ATOM 1391 C CA . LEU A 1 235 ? 25.776 57.398 -5.162 1.00 28.67 235 LEU A CA 1
ATOM 1392 C C . LEU A 1 235 ? 25.524 55.890 -5.164 1.00 26.19 235 LEU A C 1
ATOM 1393 O O . LEU A 1 235 ? 26.046 55.173 -4.314 1.00 28.09 235 LEU A O 1
ATOM 1398 N N . LEU A 1 236 ? 24.727 55.414 -6.116 1.00 25.15 236 LEU A N 1
ATOM 1399 C CA . LEU A 1 236 ? 24.378 53.997 -6.200 1.00 27.75 236 LEU A CA 1
ATOM 1400 C C . LEU A 1 236 ? 25.482 53.106 -6.773 1.00 34.21 236 LEU A C 1
ATOM 1401 O O . LEU A 1 236 ? 25.699 51.988 -6.296 1.00 32.13 236 LEU A O 1
ATOM 1406 N N . GLY A 1 237 ? 26.183 53.605 -7.786 1.00 32.30 237 GLY A N 1
ATOM 1407 C CA . GLY A 1 237 ? 27.240 52.824 -8.396 1.00 43.89 237 GLY A CA 1
ATOM 1408 C C . GLY A 1 237 ? 26.670 51.562 -9.019 1.00 44.88 237 GLY A C 1
ATOM 1409 O O . GLY A 1 237 ? 27.169 50.459 -8.789 1.00 44.48 237 GLY A O 1
ATOM 1410 N N . LEU A 1 238 ? 25.613 51.730 -9.807 1.00 35.29 238 LEU A N 1
ATOM 1411 C CA . LEU A 1 238 ? 24.960 50.610 -10.471 1.00 34.70 238 LEU A CA 1
ATOM 1412 C C . LEU A 1 238 ? 25.920 49.942 -11.443 1.00 33.86 238 LEU A C 1
ATOM 1413 O O . LEU A 1 238 ? 26.771 50.605 -12.039 1.00 41.59 238 LEU A O 1
ATOM 1418 N N . GLN A 1 239 ? 25.785 48.628 -11.593 1.00 28.77 239 GLN A N 1
ATOM 1419 C CA . GLN A 1 239 ? 26.644 47.864 -12.489 1.00 28.80 239 GLN A CA 1
ATOM 1420 C C . GLN A 1 239 ? 25.831 46.983 -13.439 1.00 32.49 239 GLN A C 1
ATOM 1421 O O . GLN A 1 239 ? 26.255 46.696 -14.559 1.00 31.27 239 GLN A O 1
ATOM 1427 N N . ASN A 1 240 ? 24.662 46.550 -12.981 1.00 31.82 240 ASN A N 1
ATOM 1428 C CA . ASN A 1 240 ? 23.812 45.681 -13.779 1.00 29.70 240 ASN A CA 1
ATOM 1429 C C . ASN A 1 240 ? 22.360 46.139 -13.797 1.00 25.68 240 ASN A C 1
ATOM 1430 O O . ASN A 1 240 ? 21.446 45.353 -14.034 1.00 31.08 240 ASN A O 1
ATOM 1435 N N . GLU A 1 241 ? 22.162 47.426 -13.542 1.00 30.93 241 GLU A N 1
ATOM 1436 C CA . GLU A 1 241 ? 20.836 48.029 -13.553 1.00 34.81 241 GLU A CA 1
ATOM 1437 C C . GLU A 1 241 ? 21.014 49.461 -14.016 1.00 28.61 241 GLU A C 1
ATOM 1438 O O . GLU A 1 241 ? 22.109 50.011 -13.940 1.00 33.76 241 GLU A O 1
ATOM 1444 N N . ILE A 1 242 ? 19.938 50.058 -14.506 1.00 26.66 242 ILE A N 1
ATOM 1445 C CA . ILE A 1 242 ? 19.974 51.439 -14.948 1.00 36.84 242 ILE A CA 1
ATOM 1446 C C . ILE A 1 242 ? 18.678 52.109 -14.532 1.00 30.04 242 ILE A C 1
ATOM 1447 O O . ILE A 1 242 ? 17.598 51.551 -14.711 1.00 37.78 242 ILE A O 1
ATOM 1452 N N . LEU A 1 243 ? 18.783 53.303 -13.967 1.00 31.17 243 LEU A N 1
ATOM 1453 C CA . LEU A 1 243 ? 17.591 54.036 -13.560 1.00 30.00 243 LEU A CA 1
ATOM 1454 C C . LEU A 1 243 ? 16.764 54.277 -14.816 1.00 33.13 243 LEU A C 1
ATOM 1455 O O . LEU A 1 243 ? 17.310 54.323 -15.919 1.00 28.56 243 LEU A O 1
ATOM 1460 N N . THR A 1 244 ? 15.453 54.415 -14.663 1.00 32.61 244 THR A N 1
ATOM 1461 C CA . THR A 1 244 ? 14.607 54.681 -15.817 1.00 48.82 244 THR A CA 1
ATOM 1462 C C . THR A 1 244 ? 14.890 56.127 -16.244 1.00 59.35 244 THR A C 1
ATOM 1463 O O . THR A 1 244 ? 14.033 57.002 -16.137 1.00 66.16 244 THR A O 1
ATOM 1467 N N . ASN A 1 245 ? 16.114 56.363 -16.714 1.00 73.29 245 ASN A N 1
ATOM 1468 C CA . ASN A 1 245 ? 16.567 57.683 -17.146 1.00 77.97 245 ASN A CA 1
ATOM 1469 C C . ASN A 1 245 ? 15.627 58.346 -18.146 1.00 87.25 245 ASN A C 1
ATOM 1470 O O . ASN A 1 245 ? 14.543 57.841 -18.432 1.00 93.59 245 ASN A O 1
ATOM 1475 N N . THR A 1 259 ? 3.856 52.561 -12.916 1.00 88.27 259 THR A N 1
ATOM 1476 C CA . THR A 1 259 ? 4.295 51.531 -11.977 1.00 85.87 259 THR A CA 1
ATOM 1477 C C . THR A 1 259 ? 5.763 51.158 -12.221 1.00 79.05 259 THR A C 1
ATOM 1478 O O . THR A 1 259 ? 6.159 49.995 -12.089 1.00 75.20 259 THR A O 1
ATOM 1482 N N . ALA A 1 260 ? 6.567 52.159 -12.568 1.00 65.41 260 ALA A N 1
ATOM 1483 C CA . ALA A 1 260 ? 7.983 51.947 -12.838 1.00 53.51 260 ALA A CA 1
ATOM 1484 C C . ALA A 1 260 ? 8.840 52.164 -11.595 1.00 38.29 260 ALA A C 1
ATOM 1485 O O . ALA A 1 260 ? 10.040 51.899 -11.610 1.00 40.88 260 ALA A O 1
ATOM 1487 N N . ALA A 1 261 ? 8.224 52.648 -10.522 1.00 36.67 261 ALA A N 1
ATOM 1488 C CA . ALA A 1 261 ? 8.945 52.906 -9.285 1.00 32.44 261 ALA A CA 1
ATOM 1489 C C . ALA A 1 261 ? 9.645 51.647 -8.791 1.00 31.58 261 ALA A C 1
ATOM 1490 O O . ALA A 1 261 ? 9.042 50.578 -8.693 1.00 31.93 261 ALA A O 1
ATOM 1492 N N . ARG A 1 262 ? 10.928 51.787 -8.487 1.00 23.34 262 ARG A N 1
ATOM 1493 C CA . ARG A 1 262 ? 11.748 50.684 -8.004 1.00 27.68 262 ARG A CA 1
ATOM 1494 C C . ARG A 1 262 ? 12.612 51.213 -6.865 1.00 29.26 262 ARG A C 1
ATOM 1495 O O . ARG A 1 262 ? 13.025 52.376 -6.892 1.00 30.89 262 ARG A O 1
ATOM 1503 N N . LEU A 1 263 ? 12.869 50.391 -5.851 1.00 25.72 263 LEU A N 1
ATOM 1504 C CA . LEU A 1 263 ? 13.707 50.864 -4.761 1.00 26.91 263 LEU A CA 1
ATOM 1505 C C . LEU A 1 263 ? 15.103 50.259 -4.844 1.00 28.51 263 LEU A C 1
ATOM 1506 O O . LEU A 1 263 ? 15.265 49.098 -5.203 1.00 26.51 263 LEU A O 1
ATOM 1511 N N . TYR A 1 264 ? 16.108 51.074 -4.541 1.00 29.76 264 TYR A N 1
ATOM 1512 C CA . TYR A 1 264 ? 17.499 50.639 -4.594 1.00 28.33 264 TYR A CA 1
ATOM 1513 C C . TYR A 1 264 ? 18.164 50.871 -3.244 1.00 24.44 264 TYR A C 1
ATOM 1514 O O . TYR A 1 264 ? 17.737 51.731 -2.473 1.00 21.95 264 TYR A O 1
ATOM 1523 N N . HIS A 1 265 ? 19.217 50.111 -2.967 1.00 26.11 265 HIS A N 1
ATOM 1524 C CA . HIS A 1 265 ? 19.939 50.246 -1.706 1.00 26.63 265 HIS A CA 1
ATOM 1525 C C . HIS A 1 265 ? 21.253 50.999 -1.914 1.00 30.06 265 HIS A C 1
ATOM 1526 O O . HIS A 1 265 ? 22.029 50.658 -2.804 1.00 34.75 265 HIS A O 1
ATOM 1533 N N . PHE A 1 266 ? 21.495 52.020 -1.098 1.00 30.01 266 PHE A N 1
ATOM 1534 C CA . PHE A 1 266 ? 22.740 52.770 -1.173 1.00 30.46 266 PHE A CA 1
ATOM 1535 C C . PHE A 1 266 ? 23.785 51.896 -0.484 1.00 34.10 266 PHE A C 1
ATOM 1536 O O . PHE A 1 266 ? 23.468 51.165 0.457 1.00 27.03 266 PHE A O 1
ATOM 1544 N N . PRO A 1 267 ? 25.045 51.966 -0.936 1.00 37.20 267 PRO A N 1
ATOM 1545 C CA . PRO A 1 267 ? 26.142 51.175 -0.367 1.00 32.73 267 PRO A CA 1
ATOM 1546 C C . PR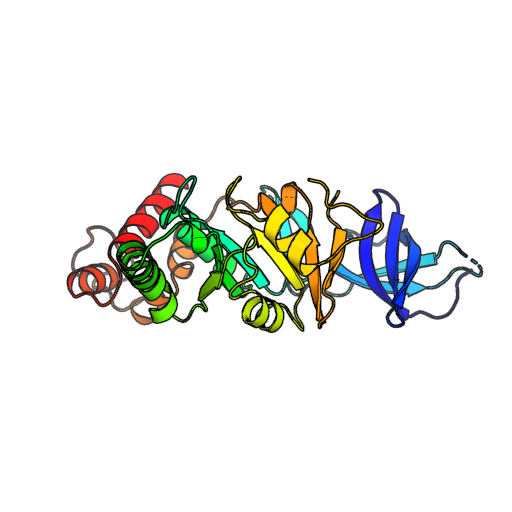O A 1 267 ? 26.312 51.312 1.148 1.00 32.92 267 PRO A C 1
ATOM 1547 O O . PRO A 1 267 ? 26.618 50.337 1.836 1.00 31.37 267 PRO A O 1
ATOM 1551 N N . HIS A 1 268 ? 26.111 52.518 1.668 1.00 23.68 268 HIS A N 1
ATOM 1552 C CA . HIS A 1 268 ? 26.277 52.758 3.095 1.00 27.67 268 HIS A CA 1
ATOM 1553 C C . HIS A 1 268 ? 25.003 52.876 3.913 1.00 27.01 268 HIS A C 1
ATOM 1554 O O . HIS A 1 268 ? 24.998 53.516 4.965 1.00 26.06 268 HIS A O 1
ATOM 1561 N N . GLY A 1 269 ? 23.926 52.257 3.439 1.00 32.47 269 GLY A N 1
ATOM 1562 C CA . GLY A 1 269 ? 22.675 52.294 4.181 1.00 24.17 269 GLY A CA 1
ATOM 1563 C C . GLY A 1 269 ? 21.618 53.219 3.607 1.00 29.57 269 GLY A C 1
ATOM 1564 O O . GLY A 1 269 ? 21.928 54.210 2.942 1.00 24.20 269 GLY A O 1
ATOM 1565 N N . GLY A 1 270 ? 20.361 52.896 3.886 1.00 29.94 270 GLY A N 1
ATOM 1566 C CA . GLY A 1 270 ? 19.263 53.695 3.379 1.00 25.88 270 GLY A CA 1
ATOM 1567 C C . GLY A 1 270 ? 18.895 53.257 1.972 1.00 29.52 270 GLY A C 1
ATOM 1568 O O . GLY A 1 270 ? 19.704 52.644 1.267 1.00 25.10 270 GLY A O 1
ATOM 1569 N N . ASP A 1 271 ? 17.669 53.570 1.571 1.00 26.79 271 ASP A N 1
ATOM 1570 C CA . ASP A 1 271 ? 17.169 53.220 0.253 1.00 23.58 271 ASP A CA 1
ATOM 1571 C C . ASP A 1 271 ? 16.657 54.449 -0.478 1.00 29.27 271 ASP A C 1
ATOM 1572 O O . ASP A 1 271 ? 16.553 55.546 0.088 1.00 22.46 271 ASP A O 1
ATOM 1577 N N . VAL A 1 272 ? 16.339 54.238 -1.749 1.00 29.06 272 VAL A N 1
ATOM 1578 C CA . VAL A 1 272 ? 15.783 55.273 -2.592 1.00 25.26 272 VAL A CA 1
ATOM 1579 C C . VAL A 1 272 ? 14.829 54.619 -3.575 1.00 30.16 272 VAL A C 1
ATOM 1580 O O . VAL A 1 272 ? 15.133 53.570 -4.152 1.00 25.85 272 VAL A O 1
ATOM 1584 N N . ILE A 1 273 ? 13.660 55.230 -3.729 1.00 32.06 273 ILE A N 1
ATOM 1585 C CA . ILE A 1 273 ? 12.650 54.755 -4.661 1.00 27.80 273 ILE A CA 1
ATOM 1586 C C . ILE A 1 273 ? 12.760 55.716 -5.840 1.00 31.58 273 ILE A C 1
ATOM 1587 O O . ILE A 1 273 ? 12.751 56.933 -5.659 1.00 27.69 273 ILE A O 1
ATOM 1592 N N . ASP A 1 274 ? 12.885 55.178 -7.045 1.00 29.03 274 ASP A N 1
ATOM 1593 C CA . ASP A 1 274 ? 13.041 56.035 -8.210 1.00 30.06 274 ASP A CA 1
ATOM 1594 C C . ASP A 1 274 ? 12.227 55.620 -9.433 1.00 29.30 274 ASP A C 1
ATOM 1595 O O . ASP A 1 274 ? 11.820 54.463 -9.573 1.00 32.08 274 ASP A O 1
ATOM 1600 N N . SER A 1 275 ? 12.013 56.597 -10.310 1.00 31.42 275 SER A N 1
ATOM 1601 C CA . SER A 1 275 ? 11.277 56.452 -11.562 1.00 32.34 275 SER A CA 1
ATOM 1602 C C . SER A 1 275 ? 10.923 57.871 -12.012 1.00 38.22 275 SER A C 1
ATOM 1603 O O . SER A 1 275 ? 11.038 58.816 -11.231 1.00 36.05 275 SER A O 1
ATOM 1606 N N . PRO A 1 276 ? 10.508 58.041 -13.279 1.00 37.94 276 PRO A N 1
ATOM 1607 C CA . PRO A 1 276 ? 10.139 59.357 -13.815 1.00 43.21 276 PRO A CA 1
ATOM 1608 C C . PRO A 1 276 ? 9.047 60.044 -12.989 1.00 45.24 276 PRO A C 1
ATOM 1609 O O . PRO A 1 276 ? 9.198 61.192 -12.578 1.00 47.33 276 PRO A O 1
ATOM 1613 N N . GLY A 1 277 ? 7.953 59.330 -12.747 1.00 46.48 277 GLY A N 1
ATOM 1614 C CA . GLY A 1 277 ? 6.861 59.889 -11.968 1.00 51.65 277 GLY A CA 1
ATOM 1615 C C . GLY A 1 277 ? 7.273 60.361 -10.584 1.00 49.92 277 GLY A C 1
ATOM 1616 O O . GLY A 1 277 ? 6.919 61.464 -10.166 1.00 51.04 277 GLY A O 1
ATOM 1617 N N . VAL A 1 278 ? 8.021 59.526 -9.870 1.00 42.03 278 VAL A N 1
ATOM 1618 C CA . VAL A 1 278 ? 8.480 59.867 -8.530 1.00 36.86 278 VAL A CA 1
ATOM 1619 C C . VAL A 1 278 ? 9.230 61.190 -8.508 1.00 34.12 278 VAL A C 1
ATOM 1620 O O . VAL A 1 278 ? 8.965 62.049 -7.665 1.00 38.81 278 VAL A O 1
ATOM 1624 N N . ARG A 1 279 ? 10.175 61.340 -9.432 1.00 41.63 279 ARG A N 1
ATOM 1625 C CA . ARG A 1 279 ? 10.979 62.554 -9.525 1.00 49.00 279 ARG A CA 1
ATOM 1626 C C . ARG A 1 279 ? 10.114 63.740 -9.924 1.00 55.25 279 ARG A C 1
ATOM 1627 O O . ARG A 1 279 ? 10.415 64.883 -9.575 1.00 56.99 279 ARG A O 1
ATOM 1635 N N . GLU A 1 280 ? 9.046 63.463 -10.669 1.00 55.54 280 GLU A N 1
ATOM 1636 C CA . GLU A 1 280 ? 8.136 64.513 -11.105 1.00 58.80 280 GLU A CA 1
ATOM 1637 C C . GLU A 1 280 ? 7.172 64.844 -9.979 1.00 58.65 280 GLU A C 1
ATOM 1638 O O . GLU A 1 280 ? 6.195 65.567 -10.176 1.00 59.61 280 GLU A O 1
ATOM 1644 N N . PHE A 1 281 ? 7.455 64.295 -8.802 1.00 55.96 281 PHE A N 1
ATOM 1645 C CA . PHE A 1 281 ? 6.651 64.533 -7.609 1.00 54.41 281 PHE A CA 1
ATOM 1646 C C . PHE A 1 281 ? 6.142 65.966 -7.638 1.00 54.38 281 PHE A C 1
ATOM 1647 O O . PHE A 1 281 ? 6.886 66.906 -7.362 1.00 50.26 281 PHE A O 1
ATOM 1655 N N . GLY A 1 282 ? 4.873 66.131 -7.980 1.00 56.46 282 GLY A N 1
ATOM 1656 C CA . GLY A 1 282 ? 4.315 67.465 -8.041 1.00 63.51 282 GLY A CA 1
ATOM 1657 C C . GLY A 1 282 ? 3.387 67.773 -6.889 1.00 61.80 282 GLY A C 1
ATOM 1658 O O . GLY A 1 282 ? 3.035 66.896 -6.096 1.00 57.60 282 GLY A O 1
ATOM 1659 N N . LEU A 1 283 ? 2.988 69.034 -6.805 1.00 54.56 283 LEU A N 1
ATOM 1660 C CA . LEU A 1 283 ? 2.087 69.488 -5.762 1.00 55.08 283 LEU A CA 1
ATOM 1661 C C . LEU A 1 283 ? 0.663 69.463 -6.321 1.00 50.55 283 LEU A C 1
ATOM 1662 O O . LEU A 1 283 ? 0.384 70.078 -7.348 1.00 57.62 283 LEU A O 1
ATOM 1667 N N . TRP A 1 284 ? -0.225 68.733 -5.654 1.00 51.83 284 TRP A N 1
ATOM 1668 C CA . TRP A 1 284 ? -1.616 68.625 -6.083 1.00 54.23 284 TRP A CA 1
ATOM 1669 C C . TRP A 1 284 ? -2.418 69.831 -5.594 1.00 55.58 284 TRP A C 1
ATOM 1670 O O . TRP A 1 284 ? -1.840 70.827 -5.166 1.00 55.66 284 TRP A O 1
ATOM 1681 N N . HIS A 1 285 ? -3.744 69.753 -5.663 1.00 54.66 285 HIS A N 1
ATOM 1682 C CA . HIS A 1 285 ? -4.564 70.866 -5.208 1.00 49.73 285 HIS A CA 1
ATOM 1683 C C . HIS A 1 285 ? -4.628 70.907 -3.691 1.00 44.66 285 HIS A C 1
ATOM 1684 O O . HIS A 1 285 ? -5.106 69.970 -3.051 1.00 48.87 285 HIS A O 1
ATOM 1691 N N . LEU A 1 286 ? -4.156 72.007 -3.122 1.00 38.80 286 LEU A N 1
ATOM 1692 C CA . LEU A 1 286 ? -4.143 72.169 -1.678 1.00 32.05 286 LEU A CA 1
ATOM 1693 C C . LEU A 1 286 ? -5.003 73.328 -1.210 1.00 34.45 286 LEU A C 1
ATOM 1694 O O . LEU A 1 286 ? -5.138 74.339 -1.906 1.00 35.14 286 LEU A O 1
ATOM 1699 N N . GLU A 1 287 ? -5.581 73.170 -0.022 1.00 34.60 287 GLU A N 1
ATOM 1700 C CA . GLU A 1 287 ? -6.408 74.209 0.570 1.00 34.30 287 GLU A CA 1
ATOM 1701 C C . GLU A 1 287 ? -5.457 75.245 1.175 1.00 36.54 287 GLU A C 1
ATOM 1702 O O . GLU A 1 287 ? -4.325 74.919 1.532 1.00 35.31 287 GLU A O 1
ATOM 1708 N N . PRO A 1 288 ? -5.903 76.506 1.288 1.00 31.21 288 PRO A N 1
ATOM 1709 C CA . PRO A 1 288 ? -5.093 77.592 1.848 1.00 27.38 288 PRO A CA 1
ATOM 1710 C C . PRO A 1 288 ? -4.378 77.234 3.153 1.00 29.56 288 PRO A C 1
ATOM 1711 O O . PRO A 1 288 ? -3.169 77.449 3.295 1.00 26.48 288 PRO A O 1
ATOM 1715 N N . GLU A 1 289 ? -5.130 76.688 4.104 1.00 22.99 289 GLU A N 1
ATOM 1716 C CA . GLU A 1 289 ? -4.567 76.319 5.391 1.00 24.48 289 GLU A CA 1
ATOM 1717 C C . GLU A 1 289 ? -3.377 75.365 5.254 1.00 31.88 289 GLU A C 1
ATOM 1718 O O . GLU A 1 289 ? -2.409 75.469 6.008 1.00 34.25 289 GLU A O 1
ATOM 1724 N N . GLN A 1 290 ? -3.447 74.448 4.290 1.00 28.15 290 GLN A N 1
ATOM 1725 C CA . GLN A 1 290 ? -2.366 73.493 4.054 1.00 27.53 290 GLN A CA 1
ATOM 1726 C C . GLN A 1 290 ? -1.123 74.214 3.546 1.00 29.26 290 GLN A C 1
ATOM 1727 O O . GLN A 1 290 ? 0.004 73.856 3.885 1.00 30.14 290 GLN A O 1
ATOM 1733 N N . ILE A 1 291 ? -1.337 75.232 2.723 1.00 30.13 291 ILE A N 1
ATOM 1734 C CA . ILE A 1 291 ? -0.236 76.004 2.181 1.00 33.93 291 ILE A CA 1
ATOM 1735 C C . ILE A 1 291 ? 0.423 76.740 3.344 1.00 28.83 291 ILE A C 1
ATOM 1736 O O . ILE A 1 291 ? 1.645 76.759 3.482 1.00 23.18 291 ILE A O 1
ATOM 1741 N N . THR A 1 292 ? -0.407 77.329 4.192 1.00 26.91 292 THR A N 1
ATOM 1742 C CA . THR A 1 292 ? 0.081 78.075 5.339 1.00 30.25 292 THR A CA 1
ATOM 1743 C C . THR A 1 292 ? 0.911 77.195 6.265 1.00 32.80 292 THR A C 1
ATOM 1744 O O . THR A 1 292 ? 2.004 77.589 6.684 1.00 26.72 292 THR A O 1
ATOM 1748 N N . GLN A 1 293 ? 0.387 76.016 6.598 1.00 22.43 293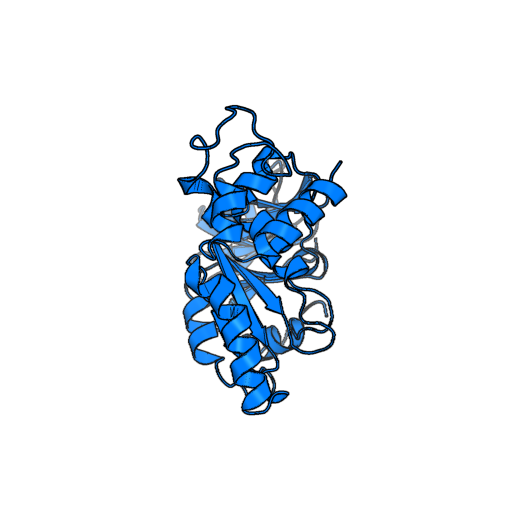 GLN A N 1
ATOM 1749 C CA . GLN A 1 293 ? 1.113 75.090 7.465 1.00 23.39 293 GLN A CA 1
ATOM 1750 C C . GLN A 1 293 ? 2.377 74.653 6.738 1.00 25.34 293 GLN A C 1
ATOM 1751 O O . GLN A 1 293 ? 3.345 74.216 7.359 1.00 25.96 293 GLN A O 1
ATOM 1757 N N . GLY A 1 294 ? 2.352 74.790 5.415 1.00 22.97 294 GLY A N 1
ATOM 1758 C CA . GLY A 1 294 ? 3.486 74.413 4.590 1.00 24.49 294 GLY A CA 1
ATOM 1759 C C . GLY A 1 294 ? 4.715 75.289 4.752 1.00 30.06 294 GLY A C 1
ATOM 1760 O O . GLY A 1 294 ? 5.756 75.001 4.164 1.00 29.45 294 GLY A O 1
ATOM 1761 N N . PHE A 1 295 ? 4.593 76.367 5.525 1.00 17.78 295 PHE A N 1
ATOM 1762 C CA . PHE A 1 295 ? 5.715 77.260 5.789 1.00 27.42 295 PHE A CA 1
ATOM 1763 C C . PHE A 1 295 ? 5.939 77.185 7.285 1.00 33.94 295 PHE A C 1
ATOM 1764 O O . PHE A 1 295 ? 5.319 77.913 8.057 1.00 35.37 295 PHE A O 1
ATOM 1772 N N . VAL A 1 296 ? 6.830 76.285 7.684 1.00 30.77 296 VAL A N 1
ATOM 1773 C CA . VAL A 1 296 ? 7.107 76.060 9.095 1.00 29.17 296 VAL A CA 1
ATOM 1774 C C . VAL A 1 296 ? 7.397 77.293 9.951 1.00 30.38 296 VAL A C 1
ATOM 1775 O O . VAL A 1 296 ? 7.004 77.329 11.114 1.00 32.60 296 VAL A O 1
ATOM 1779 N N . GLU A 1 297 ? 8.069 78.300 9.399 1.00 29.98 297 GLU A N 1
ATOM 1780 C CA . GLU A 1 297 ? 8.375 79.483 10.199 1.00 19.39 297 GLU A CA 1
ATOM 1781 C C . GLU A 1 297 ? 7.151 80.351 10.485 1.00 30.64 297 GLU A C 1
ATOM 1782 O O . GLU A 1 297 ? 7.241 81.310 11.250 1.00 28.67 297 GLU A O 1
ATOM 1788 N N . PHE A 1 298 ? 6.016 80.017 9.875 1.00 28.35 298 PHE A N 1
ATOM 1789 C CA . PHE A 1 298 ? 4.772 80.761 10.087 1.00 32.48 298 PHE A CA 1
ATOM 1790 C C . PHE A 1 298 ? 4.060 80.306 11.367 1.00 32.44 298 PHE A C 1
ATOM 1791 O O . PHE A 1 298 ? 3.399 81.104 12.038 1.00 32.76 298 PHE A O 1
ATOM 1799 N N . HIS A 1 299 ? 4.192 79.015 11.678 1.00 23.48 299 HIS A N 1
ATOM 1800 C CA . HIS A 1 299 ? 3.527 78.394 12.827 1.00 23.14 299 HIS A CA 1
ATOM 1801 C C . HIS A 1 299 ? 3.412 79.220 14.102 1.00 26.33 299 HIS A C 1
ATOM 1802 O O . HIS A 1 299 ? 2.306 79.475 14.580 1.00 34.91 299 HIS A O 1
ATOM 1809 N N . ASP A 1 300 ? 4.548 79.634 14.649 1.00 26.88 300 ASP A N 1
ATOM 1810 C CA . ASP A 1 300 ? 4.566 80.404 15.884 1.00 31.17 300 ASP A CA 1
ATOM 1811 C C . ASP A 1 300 ? 3.845 81.742 15.828 1.00 32.43 300 ASP A C 1
ATOM 1812 O O . ASP A 1 300 ? 3.545 82.311 16.874 1.00 31.05 300 ASP A O 1
ATOM 1817 N N . TYR A 1 301 ? 3.573 82.246 14.626 1.00 24.28 301 TYR A N 1
ATOM 1818 C CA . TYR A 1 301 ? 2.890 83.531 14.481 1.00 20.68 301 TYR A CA 1
ATOM 1819 C C . TYR A 1 301 ? 1.379 83.364 14.333 1.00 24.13 301 TYR A C 1
ATOM 1820 O O . TYR A 1 301 ? 0.618 84.296 14.564 1.00 24.63 301 TYR A O 1
ATOM 1829 N N . LEU A 1 302 ? 0.952 82.164 13.954 1.00 27.10 302 LEU A N 1
ATOM 1830 C CA . LEU A 1 302 ? -0.460 81.889 13.760 1.00 22.40 302 LEU A CA 1
ATOM 1831 C C . LEU A 1 302 ? -1.237 82.077 15.054 1.00 19.68 302 LEU A C 1
ATOM 1832 O O . LEU A 1 302 ? -0.802 81.640 16.121 1.00 25.91 302 LEU A O 1
ATOM 1837 N N . GLY A 1 303 ? -2.385 82.741 14.949 1.00 21.13 303 GLY A N 1
ATOM 1838 C CA . GLY A 1 303 ? -3.202 83.002 16.117 1.00 17.56 303 GLY A CA 1
ATOM 1839 C C . GLY A 1 303 ? -2.777 84.288 16.805 1.00 26.33 303 GLY A C 1
ATOM 1840 O O . GLY A 1 303 ? -3.355 84.681 17.819 1.00 27.25 303 GLY A O 1
ATOM 1841 N N . HIS A 1 304 ? -1.767 84.956 16.257 1.00 20.81 304 HIS A N 1
ATOM 1842 C CA . HIS A 1 304 ? -1.293 86.206 16.845 1.00 20.70 304 HIS A CA 1
ATOM 1843 C C . HIS A 1 304 ? -1.478 87.394 15.918 1.00 27.28 304 HIS A C 1
ATOM 1844 O O . HIS A 1 304 ? -0.895 88.457 16.130 1.00 30.45 304 HIS A O 1
ATOM 1851 N N . CYS A 1 305 ? -2.291 87.202 14.885 1.00 20.40 305 CYS A N 1
ATOM 1852 C CA . CYS A 1 305 ? -2.603 88.272 13.951 1.00 22.85 305 CYS A CA 1
ATOM 1853 C C . CYS A 1 305 ? -3.802 89.028 14.511 1.00 26.18 305 CYS A C 1
ATOM 1854 O O . CYS A 1 305 ? -4.608 88.461 15.246 1.00 22.80 305 CYS A O 1
ATOM 1857 N N . LYS A 1 306 ? -3.919 90.304 14.160 1.00 29.35 306 LYS A N 1
ATOM 1858 C CA . LYS A 1 306 ? -5.024 91.129 14.635 1.00 30.42 306 LYS A CA 1
ATOM 1859 C C . LYS A 1 306 ? -6.365 90.434 14.432 1.00 27.98 306 LYS A C 1
ATOM 1860 O O . LYS A 1 306 ? -7.177 90.348 15.354 1.00 25.81 306 LYS A O 1
ATOM 1866 N N . TYR A 1 307 ? -6.598 89.944 13.220 1.00 25.95 307 TYR A N 1
ATOM 1867 C CA . TYR A 1 307 ? -7.848 89.253 12.916 1.00 26.96 307 TYR A CA 1
ATOM 1868 C C . TYR A 1 307 ? -7.670 87.749 13.005 1.00 24.16 307 TYR A C 1
ATOM 1869 O O . TYR A 1 307 ? -6.684 87.197 12.515 1.00 32.22 307 TYR A O 1
ATOM 1878 N N . ARG A 1 308 ? -8.632 87.088 13.634 1.00 23.36 308 ARG A N 1
ATOM 1879 C CA . ARG A 1 308 ? -8.580 85.647 13.778 1.00 24.60 308 ARG A CA 1
ATOM 1880 C C . ARG A 1 308 ? -8.583 84.985 12.396 1.00 28.51 308 ARG A C 1
ATOM 1881 O O . ARG A 1 308 ? -7.956 83.947 12.193 1.00 32.51 308 ARG A O 1
ATOM 1889 N N . ASP A 1 309 ? -9.279 85.598 11.443 1.00 25.83 309 ASP A N 1
ATOM 1890 C CA . ASP A 1 309 ? -9.348 85.065 10.087 1.00 24.27 309 ASP A CA 1
ATOM 1891 C C . ASP A 1 309 ? -8.444 85.841 9.135 1.00 17.99 309 ASP A C 1
ATOM 1892 O O . ASP A 1 309 ? -8.746 85.985 7.954 1.00 27.77 309 ASP A O 1
ATOM 1897 N N . CYS A 1 310 ? -7.335 86.347 9.662 1.00 23.58 310 CYS A N 1
ATOM 1898 C CA . CYS A 1 310 ? -6.365 87.078 8.848 1.00 29.82 310 CYS A CA 1
ATOM 1899 C C . CYS A 1 310 ? -5.857 86.162 7.734 1.00 30.36 310 CYS A C 1
ATOM 1900 O O . CYS A 1 310 ? -5.458 85.030 8.005 1.00 29.31 310 CYS A O 1
ATOM 1903 N N . LYS A 1 311 ? -5.872 86.644 6.493 1.00 31.82 311 LYS A N 1
ATOM 1904 C CA . LYS A 1 311 ? -5.408 85.841 5.362 1.00 27.93 311 LYS A CA 1
ATOM 1905 C C . LYS A 1 311 ? -3.916 86.035 5.120 1.00 27.93 311 LYS A C 1
ATOM 1906 O O . LYS A 1 311 ? -3.356 85.510 4.157 1.00 28.44 311 LYS A O 1
ATOM 1912 N N . HIS A 1 312 ? -3.281 86.808 5.995 1.00 24.15 312 HIS A N 1
ATOM 1913 C CA . HIS A 1 312 ? -1.841 87.044 5.922 1.00 27.61 312 HIS A CA 1
ATOM 1914 C C . HIS A 1 312 ? -1.375 87.655 4.603 1.00 28.28 312 HIS A C 1
ATOM 1915 O O . HIS A 1 312 ? -0.318 87.293 4.082 1.00 32.30 312 HIS A O 1
ATOM 1922 N N . ASP A 1 313 ? -2.168 88.569 4.059 1.00 34.21 313 ASP A N 1
ATOM 1923 C CA . ASP A 1 313 ? -1.809 89.232 2.815 1.00 32.13 313 ASP A CA 1
ATOM 1924 C C . ASP A 1 313 ? -1.639 90.725 3.092 1.00 29.43 313 ASP A C 1
ATOM 1925 O O . ASP A 1 313 ? -0.571 91.170 3.508 1.00 31.89 313 ASP A O 1
ATOM 1930 N N . ALA A 1 314 ? -2.697 91.494 2.875 1.00 33.47 314 ALA A N 1
ATOM 1931 C CA . ALA A 1 314 ? -2.656 92.928 3.128 1.00 35.03 314 ALA A CA 1
ATOM 1932 C C . ALA A 1 314 ? -3.411 93.236 4.419 1.00 30.08 314 ALA A C 1
ATOM 1933 O O . ALA A 1 314 ? -3.474 94.384 4.854 1.00 30.48 314 ALA A O 1
ATOM 1935 N N . ASP A 1 315 ? -3.968 92.196 5.034 1.00 29.74 315 ASP A N 1
ATOM 1936 C CA . ASP A 1 315 ? -4.743 92.338 6.265 1.00 27.83 315 ASP A CA 1
ATOM 1937 C C . ASP A 1 315 ? -4.038 93.183 7.321 1.00 27.90 315 ASP A C 1
ATOM 1938 O O . ASP A 1 315 ? -2.850 93.008 7.585 1.00 36.38 315 ASP A O 1
ATOM 1943 N N . PRO A 1 316 ? -4.775 94.106 7.955 1.00 30.81 316 PRO A N 1
ATOM 1944 C CA . PRO A 1 316 ? -4.213 94.976 8.992 1.00 32.26 316 PRO A CA 1
ATOM 1945 C C . PRO A 1 316 ? -3.690 94.139 10.155 1.00 30.98 316 PRO A C 1
ATOM 1946 O O . PRO A 1 316 ? -4.321 93.150 10.546 1.00 22.36 316 PRO A O 1
ATOM 1950 N N . GLY A 1 317 ? -2.543 94.538 10.696 1.00 27.34 317 GLY A N 1
ATOM 1951 C CA . GLY A 1 317 ? -1.967 93.835 11.828 1.00 23.21 317 GLY A CA 1
ATOM 1952 C C . GLY A 1 317 ? -1.608 92.362 11.669 1.00 30.99 317 GLY A C 1
ATOM 1953 O O . GLY A 1 317 ? -1.656 91.610 12.644 1.00 27.62 317 GLY A O 1
ATOM 1954 N N . CYS A 1 318 ? -1.255 91.930 10.465 1.00 32.01 318 CYS A N 1
ATOM 1955 C CA . CYS A 1 318 ? -0.866 90.530 10.272 1.00 32.74 318 CYS A CA 1
ATOM 1956 C C . CYS A 1 318 ? 0.504 90.298 10.910 1.00 27.29 318 CYS A C 1
ATOM 1957 O O . CYS A 1 318 ? 1.475 90.979 10.573 1.00 27.24 318 CYS A O 1
ATOM 1960 N N . ALA A 1 319 ? 0.580 89.338 11.827 1.00 22.86 319 ALA A N 1
ATOM 1961 C CA . ALA A 1 319 ? 1.833 89.038 12.512 1.00 24.07 319 ALA A CA 1
ATOM 1962 C C . ALA A 1 319 ? 2.892 88.471 11.559 1.00 31.54 319 ALA A C 1
ATOM 1963 O O . ALA A 1 319 ? 4.092 88.726 11.721 1.00 23.75 319 ALA A O 1
ATOM 1965 N N . ILE A 1 320 ? 2.450 87.707 10.565 1.00 32.66 320 ILE A N 1
ATOM 1966 C CA . ILE A 1 320 ? 3.378 87.128 9.599 1.00 25.13 320 ILE A CA 1
ATOM 1967 C C . ILE A 1 320 ? 3.999 88.212 8.717 1.00 29.03 320 ILE A C 1
ATOM 1968 O O . ILE A 1 320 ? 5.222 88.239 8.541 1.00 29.56 320 ILE A O 1
ATOM 1973 N N . ARG A 1 321 ? 3.171 89.114 8.184 1.00 28.27 321 ARG A N 1
ATOM 1974 C CA . ARG A 1 321 ? 3.681 90.176 7.318 1.00 29.42 321 ARG A CA 1
ATOM 1975 C C . ARG A 1 321 ? 4.665 91.083 8.050 1.00 28.45 321 ARG A C 1
ATOM 1976 O O . ARG A 1 321 ? 5.711 91.438 7.515 1.00 31.90 321 ARG A O 1
ATOM 1984 N N . GLU A 1 322 ? 4.326 91.459 9.274 1.00 33.01 322 GLU A N 1
ATOM 1985 C CA . GLU A 1 322 ? 5.207 92.313 10.056 1.00 34.88 322 GLU A CA 1
ATOM 1986 C C . GLU A 1 322 ? 6.548 91.618 10.284 1.00 34.99 322 GLU A C 1
ATOM 1987 O O . GLU A 1 322 ? 7.600 92.255 10.249 1.00 34.47 322 GLU A O 1
ATOM 1993 N N . ALA A 1 323 ? 6.507 90.306 10.491 1.00 31.27 323 ALA A N 1
ATOM 1994 C CA . ALA A 1 323 ? 7.722 89.537 10.711 1.00 31.22 323 ALA A CA 1
ATOM 1995 C C . ALA A 1 323 ? 8.579 89.604 9.452 1.00 32.42 323 ALA A C 1
ATOM 1996 O O . ALA A 1 323 ? 9.809 89.569 9.515 1.00 32.82 323 ALA A O 1
ATOM 1998 N N . VAL A 1 324 ? 7.919 89.704 8.305 1.00 26.82 324 VAL A N 1
ATOM 1999 C CA . VAL A 1 324 ? 8.627 89.804 7.044 1.00 22.67 324 VAL A CA 1
ATOM 2000 C C . VAL A 1 324 ? 9.268 91.189 6.976 1.00 33.11 324 VAL A C 1
ATOM 2001 O O . VAL A 1 324 ? 10.412 91.337 6.554 1.00 36.91 324 VAL A O 1
ATOM 2005 N N . GLU A 1 325 ? 8.523 92.198 7.412 1.00 31.02 325 GLU A N 1
ATOM 2006 C CA . GLU A 1 325 ? 9.003 93.574 7.394 1.00 38.94 325 GLU A CA 1
ATOM 2007 C C . GLU A 1 325 ? 10.145 93.836 8.386 1.00 39.43 325 GLU A C 1
ATOM 2008 O O . GLU A 1 325 ? 10.903 94.791 8.218 1.00 37.36 325 GLU A O 1
ATOM 2014 N N . ASN A 1 326 ? 10.269 92.989 9.408 1.00 31.09 326 ASN A N 1
ATOM 2015 C CA . ASN A 1 326 ? 11.324 93.133 10.414 1.00 34.32 326 ASN A CA 1
ATOM 2016 C C . ASN A 1 326 ? 12.564 92.333 10.038 1.00 38.30 326 ASN A C 1
ATOM 2017 O O . ASN A 1 326 ? 13.650 92.579 10.566 1.00 34.12 326 ASN A O 1
ATOM 2022 N N . GLY A 1 327 ? 12.389 91.352 9.155 1.00 43.60 327 GLY A N 1
ATOM 2023 C CA . GLY A 1 327 ? 13.500 90.511 8.742 1.00 40.36 327 GLY A CA 1
ATOM 2024 C C . GLY A 1 327 ? 13.506 89.144 9.414 1.00 34.47 327 GLY A C 1
ATOM 2025 O O . GLY A 1 327 ? 14.402 88.337 9.179 1.00 30.60 327 GLY A O 1
ATOM 2026 N N . ALA A 1 328 ? 12.508 88.876 10.251 1.00 34.14 328 ALA A N 1
ATOM 2027 C CA . ALA A 1 328 ? 12.420 87.592 10.944 1.00 33.68 328 ALA A CA 1
ATOM 2028 C C . ALA A 1 328 ? 12.017 86.481 9.974 1.00 31.20 328 ALA A C 1
ATOM 2029 O O . ALA A 1 328 ? 12.337 85.315 10.182 1.00 36.80 328 ALA A O 1
ATOM 2031 N N . ILE A 1 329 ? 11.290 86.848 8.927 1.00 32.98 329 ILE A N 1
ATOM 2032 C CA . ILE A 1 329 ? 10.870 85.892 7.905 1.00 26.75 329 ILE A CA 1
ATOM 2033 C C . ILE A 1 329 ? 11.384 86.450 6.584 1.00 29.85 329 ILE A C 1
ATOM 2034 O O . ILE A 1 329 ? 11.257 87.652 6.327 1.00 30.68 329 ILE A O 1
ATOM 2039 N N . ALA A 1 330 ? 11.954 85.580 5.752 1.00 35.29 330 ALA A N 1
ATOM 2040 C CA . ALA A 1 330 ? 12.493 85.983 4.457 1.00 29.36 330 ALA A CA 1
ATOM 2041 C C . ALA A 1 330 ? 11.399 86.450 3.502 1.00 30.85 330 ALA A C 1
ATOM 2042 O O . ALA A 1 330 ? 10.335 85.832 3.408 1.00 26.05 330 ALA A O 1
ATOM 2044 N N . GLU A 1 331 ? 11.676 87.536 2.786 1.00 31.48 331 GLU A N 1
ATOM 2045 C CA . GLU A 1 331 ? 10.726 88.103 1.828 1.00 32.90 331 GLU A CA 1
ATOM 2046 C C . GLU A 1 331 ? 10.308 87.132 0.731 1.00 29.04 331 GLU A C 1
ATOM 2047 O O . GLU A 1 331 ? 9.129 87.074 0.359 1.00 29.58 331 GLU A O 1
ATOM 2053 N N . THR A 1 332 ? 11.265 86.377 0.198 1.00 24.44 332 THR A N 1
ATOM 2054 C CA . THR A 1 332 ? 10.937 85.434 -0.861 1.00 31.77 332 THR A CA 1
ATOM 2055 C C . THR A 1 332 ? 9.986 84.356 -0.351 1.00 29.97 332 THR A C 1
ATOM 2056 O O . THR A 1 332 ? 9.104 83.903 -1.082 1.00 34.08 332 THR A O 1
ATOM 2060 N N . ARG A 1 333 ? 10.160 83.956 0.905 1.00 28.07 333 ARG A N 1
ATOM 2061 C CA . ARG A 1 333 ? 9.294 82.941 1.500 1.00 26.02 333 ARG A CA 1
ATOM 2062 C C . ARG A 1 333 ? 7.856 83.456 1.556 1.00 28.90 333 ARG A C 1
ATOM 2063 O O . ARG A 1 333 ? 6.918 82.748 1.188 1.00 29.07 333 ARG A O 1
ATOM 2071 N N . PHE A 1 334 ? 7.689 84.697 2.006 1.00 25.53 334 PHE A N 1
ATOM 2072 C CA . PHE A 1 334 ? 6.366 85.302 2.090 1.00 25.60 334 PHE A CA 1
ATOM 2073 C C . PHE A 1 334 ? 5.796 85.472 0.684 1.00 25.61 334 PHE A C 1
ATOM 2074 O O . PHE A 1 334 ? 4.637 85.134 0.412 1.00 22.56 334 PHE A O 1
ATOM 2082 N N . GLU A 1 335 ? 6.625 86.005 -0.206 1.00 25.61 335 GLU A N 1
ATOM 2083 C CA . GLU A 1 335 ? 6.231 86.218 -1.587 1.00 30.48 335 GLU A CA 1
ATOM 2084 C C . GLU A 1 335 ? 5.832 84.901 -2.246 1.00 30.30 335 GLU A C 1
ATOM 2085 O O . GLU A 1 335 ? 4.781 84.814 -2.882 1.00 27.14 335 GLU A O 1
ATOM 2091 N N . ASN A 1 336 ? 6.658 83.870 -2.095 1.00 25.47 336 ASN A N 1
ATOM 2092 C CA . ASN A 1 336 ? 6.329 82.589 -2.702 1.00 26.07 336 ASN A CA 1
ATOM 2093 C C . ASN A 1 336 ? 5.102 81.965 -2.056 1.00 30.13 336 ASN A C 1
ATOM 2094 O O . ASN A 1 336 ? 4.322 81.283 -2.726 1.00 29.37 336 ASN A O 1
ATOM 2099 N N . TYR A 1 337 ? 4.923 82.200 -0.759 1.00 22.39 337 TYR A N 1
ATOM 2100 C CA . TYR A 1 337 ? 3.753 81.682 -0.066 1.00 22.50 337 TYR A CA 1
ATOM 2101 C C . TYR A 1 337 ? 2.516 82.178 -0.814 1.00 21.96 337 TYR A C 1
ATOM 2102 O O . TYR A 1 337 ? 1.601 81.408 -1.097 1.00 29.60 337 TYR A O 1
ATOM 2111 N N . HIS A 1 338 ? 2.502 83.465 -1.152 1.00 24.60 338 HIS A N 1
ATOM 2112 C CA . HIS A 1 338 ? 1.373 84.036 -1.875 1.00 25.80 338 HIS A CA 1
ATOM 2113 C C . HIS A 1 338 ? 1.275 83.531 -3.306 1.00 28.43 338 HIS A C 1
ATOM 2114 O O . HIS A 1 338 ? 0.177 83.287 -3.804 1.00 24.67 338 HIS A O 1
ATOM 2121 N N . ARG A 1 339 ? 2.413 83.364 -3.972 1.00 28.44 339 ARG A N 1
ATOM 2122 C CA . ARG A 1 339 ? 2.393 82.847 -5.333 1.00 28.69 339 ARG A CA 1
ATOM 2123 C C . ARG A 1 339 ? 1.785 81.446 -5.342 1.00 26.24 339 ARG A C 1
ATOM 2124 O O . ARG A 1 339 ? 0.985 81.114 -6.219 1.00 28.79 339 ARG A O 1
ATOM 2132 N N . ILE A 1 340 ? 2.160 80.624 -4.366 1.00 23.38 340 ILE A N 1
ATOM 2133 C CA . ILE A 1 340 ? 1.628 79.263 -4.290 1.00 27.20 340 ILE A CA 1
ATOM 2134 C C . ILE A 1 340 ? 0.129 79.327 -4.004 1.00 35.71 340 ILE A C 1
ATOM 2135 O O . ILE A 1 340 ? -0.677 78.616 -4.611 1.00 30.76 340 ILE A O 1
ATOM 2140 N N . LEU A 1 341 ? -0.236 80.200 -3.079 1.00 30.85 341 LEU A N 1
ATOM 2141 C CA . LEU A 1 341 ? -1.627 80.380 -2.709 1.00 40.47 341 LEU A CA 1
ATOM 2142 C C . LEU A 1 341 ? -2.422 80.688 -3.984 1.00 44.63 341 LEU A C 1
ATOM 2143 O O . LEU A 1 341 ? -3.458 80.077 -4.253 1.00 31.72 341 LEU A O 1
ATOM 2148 N N . GLU A 1 342 ? -1.905 81.621 -4.779 1.00 42.60 342 GLU A N 1
ATOM 2149 C CA . GLU A 1 342 ? -2.546 82.033 -6.023 1.00 42.61 342 GLU A CA 1
ATOM 2150 C C . GLU A 1 342 ? -2.685 80.962 -7.103 1.00 41.18 342 GLU A C 1
ATOM 2151 O O . GLU A 1 342 ? -3.724 80.878 -7.755 1.00 41.65 342 GLU A O 1
ATOM 2157 N N . SER A 1 343 ? -1.651 80.150 -7.298 1.00 44.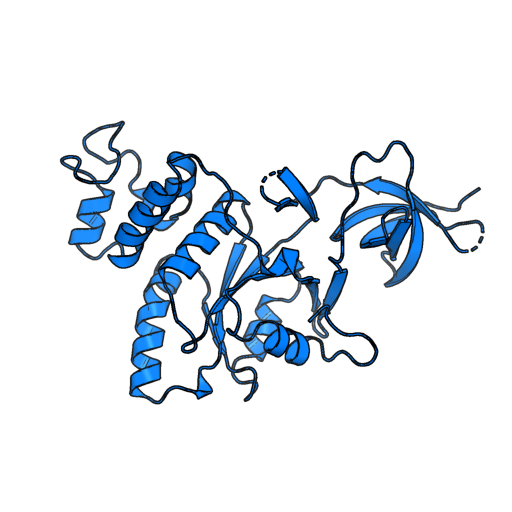63 343 SER A N 1
ATOM 2158 C CA . SER A 1 343 ? -1.692 79.112 -8.326 1.00 44.72 343 SER A CA 1
ATOM 2159 C C . SER A 1 343 ? -2.623 77.952 -7.988 1.00 48.77 343 SER A C 1
ATOM 2160 O O . SER A 1 343 ? -2.765 77.023 -8.778 1.00 46.91 343 SER A O 1
ATOM 2163 N N . MET A 1 344 ? -3.249 77.998 -6.816 1.00 46.13 344 MET A N 1
ATOM 2164 C CA . MET A 1 344 ? -4.172 76.939 -6.410 1.00 56.07 344 MET A CA 1
ATOM 2165 C C . MET A 1 344 ? -5.602 77.271 -6.815 1.00 69.08 344 MET A C 1
ATOM 2166 O O . MET A 1 344 ? -6.219 76.555 -7.607 1.00 73.07 344 MET A O 1
ATOM 2171 N N . ALA A 1 345 ? -6.125 78.360 -6.262 1.00 76.18 345 ALA A N 1
ATOM 2172 C CA . ALA A 1 345 ? -7.480 78.803 -6.563 1.00 81.81 345 ALA A CA 1
ATOM 2173 C C . ALA A 1 345 ? -7.759 80.118 -5.848 1.00 83.55 345 ALA A C 1
ATOM 2174 O O . ALA A 1 345 ? -8.780 80.196 -5.132 1.00 86.56 345 ALA A O 1
#

Sequence (278 aa):
LFGEPAEGIVISRFGMHADVESADGEVHRCNIRRTIRSLVTGDRVVWRPGKVKGIVEAVHERTSVLTRPVKPIAANIDQIVIVSAI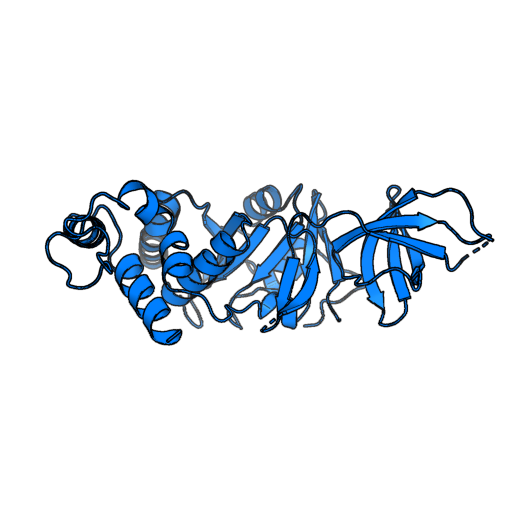LPELSLNIIDRYLVGCETLQVEPLIVLNKIDLLDDEGMDFVNEQMDIYRNIGYRVLMVSSHTQDGLKPLEEALTGRISIFAGQSGVGKSSLLNALLGLQNEILTNTAARLYHFPHGGDVIDSPGVREFGLWHLEPEQITQGFVEFHDYLGHCKYRDCKHDADPGCAIREAVENGAIAETRFENYHRILESMA

Nearest PDB structures (foldseek):
  2rcn-assembly1_A  TM=1.004E+00  e=1.350E-60  Salmonella enterica subsp. enterica serovar Typhimurium str. LT2
  4a2i-assembly1_V  TM=7.354E-01  e=3.579E-56  Salmonella enterica subsp. enterica serovar Typhimurium
  5uz4-assembly1_Z  TM=8.876E-01  e=1.304E-42  Escherichia coli
  2ykr-assembly1_W  TM=8.597E-01  e=6.369E-42  Escherichia coli DH5[alpha]
  2yv5-assembly1_A  TM=8.497E-01  e=3.146E-24  Aquifex aeolicus

Organism: Salmonella typhimurium (strain LT2 / SGSC1412 / ATCC 700720) (NCBI:txid99287)